Protein AF-A0A497RG84-F1 (afdb_monomer_lite)

Foldseek 3Di:
DLLVCLLVVLVVVLCVVDPDQDFADAQVPLLPDQLPVVLVCLLDQDDPVPDPPAGDHQVLCNLSSVQLNVLCVVLNSRVSRSVVSSVLLSLQLVLQLVLQVVPVPDDDPVSSVVSNVVSCCLCDPPLNVVPCRHYNVLLSLLSSLLSVLVVLLVCLLQPPDDDPVSLVSNLVSCSNSSSNDDPVSVVVSVVVSVVVSVVSVVVPSDDPVSSVVSVVSSVVSSCVSCVSRVVSCVVSVVSVVVVVVVVCVPVVVVVVVVVVLVVQPDPCCVVSSNSDPQCFDDDPPDTDRVPDDPPPDPPPDD

Sequence (302 aa):
MELIIVALIPVVCVISWFRGQYFIKTLDSLFGFNHFVKSYYCKYIWKDWISFGVPFPDQNSMLLHEFLNALLNAFGLYLGQKVAFYIFIASSILSFWLFLFMISREVNHIASFARIVASLFYTFNLFSISFFWWHHMGLIIYWIAFPILFLSLHRLVISEKIRIIDYLTIPLISTLFASAINPLSISISLFAFTIYVLMCVLMKVNSFKVMVKRILEVFVLTLLINTWYLLPQLITLKEQLIIARGGITNPEVSIKAFEYASRYTTLLNVLGLRGNKLIYVKYMTDYYYNWAPVYIHNTFMI

Radius of gyration: 21.28 Å; chains: 1; bounding box: 58×48×58 Å

pLDDT: mean 78.86, std 17.49, range [24.12, 96.06]

Structure (mmCIF, N/CA/C/O backbone):
data_AF-A0A497RG84-F1
#
_entry.id   AF-A0A497RG84-F1
#
loop_
_atom_site.group_PDB
_atom_site.id
_atom_site.type_symbol
_atom_site.label_atom_id
_atom_site.label_alt_id
_atom_site.label_comp_id
_atom_site.label_asym_id
_atom_site.label_entity_id
_atom_site.label_seq_id
_atom_site.pdbx_PDB_ins_code
_atom_site.Cartn_x
_atom_site.Cartn_y
_atom_site.Cartn_z
_atom_site.occupancy
_atom_site.B_iso_or_equiv
_atom_site.auth_seq_id
_atom_site.auth_comp_id
_atom_site.auth_asym_id
_atom_site.auth_atom_id
_atom_site.pdbx_PDB_model_num
ATOM 1 N N . MET A 1 1 ? -26.871 1.378 -5.862 1.00 68.50 1 MET A N 1
ATOM 2 C CA . MET A 1 1 ? -26.548 2.631 -6.582 1.00 68.50 1 MET A CA 1
ATOM 3 C C . MET A 1 1 ? -25.114 3.080 -6.303 1.00 68.50 1 MET A C 1
ATOM 5 O O . MET A 1 1 ? -24.383 3.247 -7.267 1.00 68.50 1 MET A O 1
ATOM 9 N N . GLU A 1 2 ? -24.672 3.179 -5.037 1.00 76.06 2 GLU A N 1
ATOM 10 C CA . GLU A 1 2 ? -23.293 3.595 -4.687 1.00 76.06 2 GLU A CA 1
ATOM 11 C C . GLU A 1 2 ? -22.202 2.771 -5.402 1.00 76.06 2 GLU A C 1
ATOM 13 O O . GLU A 1 2 ? -21.344 3.334 -6.075 1.00 76.06 2 GLU A O 1
ATOM 18 N N . LEU A 1 3 ? -22.292 1.435 -5.349 1.00 74.31 3 LEU A N 1
ATOM 19 C CA . LEU A 1 3 ? -21.314 0.526 -5.966 1.00 74.31 3 LEU A CA 1
ATOM 20 C C . LEU A 1 3 ? -21.198 0.701 -7.492 1.00 74.31 3 LEU A C 1
ATOM 22 O O . LEU A 1 3 ? -20.113 0.586 -8.050 1.00 74.31 3 LEU A O 1
ATOM 26 N N . ILE A 1 4 ? -22.313 1.008 -8.165 1.00 78.50 4 ILE A N 1
ATOM 27 C CA . ILE A 1 4 ? -22.343 1.231 -9.619 1.00 78.50 4 ILE A CA 1
ATOM 28 C C . ILE A 1 4 ? -21.574 2.513 -9.956 1.00 78.50 4 ILE A C 1
ATOM 30 O O . ILE A 1 4 ? -20.774 2.521 -10.883 1.00 78.50 4 ILE A O 1
ATOM 34 N N . ILE A 1 5 ? -21.763 3.578 -9.172 1.00 75.94 5 ILE A N 1
ATOM 35 C CA . ILE A 1 5 ? -21.044 4.848 -9.349 1.00 75.94 5 ILE A CA 1
ATOM 36 C C . ILE A 1 5 ? -19.544 4.652 -9.086 1.00 75.94 5 ILE A C 1
ATOM 38 O O . ILE A 1 5 ? -18.719 5.077 -9.893 1.00 75.94 5 ILE A O 1
ATOM 42 N N . VAL A 1 6 ? -19.191 3.945 -8.007 1.00 76.00 6 VAL A N 1
ATOM 43 C CA . VAL A 1 6 ? -17.798 3.598 -7.676 1.00 76.00 6 VAL A CA 1
ATOM 44 C C . VAL A 1 6 ? -17.141 2.763 -8.781 1.00 76.00 6 VAL A C 1
ATOM 46 O O . VAL A 1 6 ? -15.961 2.954 -9.055 1.00 76.00 6 VAL A O 1
ATOM 49 N N . ALA A 1 7 ? -17.891 1.885 -9.454 1.00 75.12 7 ALA A N 1
ATOM 50 C CA . ALA A 1 7 ? -17.388 1.083 -10.567 1.00 75.12 7 ALA A CA 1
ATOM 51 C C . ALA A 1 7 ? -17.281 1.865 -11.892 1.00 75.12 7 ALA A C 1
ATOM 53 O O . ALA A 1 7 ? -16.357 1.629 -12.666 1.00 75.12 7 ALA A O 1
ATOM 54 N N . LEU A 1 8 ? -18.189 2.808 -12.167 1.00 82.94 8 LEU A N 1
ATOM 55 C CA . LEU A 1 8 ? -18.213 3.555 -13.433 1.00 82.94 8 LEU A CA 1
ATOM 56 C C . LEU A 1 8 ? -17.183 4.690 -13.498 1.00 82.94 8 LEU A C 1
ATOM 58 O O . LEU A 1 8 ? -16.636 4.958 -14.566 1.00 82.94 8 LEU A O 1
ATOM 62 N N . ILE A 1 9 ? -16.887 5.356 -12.380 1.00 81.06 9 ILE A N 1
ATOM 63 C CA . ILE A 1 9 ? -15.949 6.492 -12.363 1.00 81.06 9 ILE A CA 1
ATOM 64 C C . ILE A 1 9 ? -14.536 6.109 -12.844 1.00 81.06 9 ILE A C 1
ATOM 66 O O . ILE A 1 9 ? -14.003 6.812 -13.706 1.00 81.06 9 ILE A O 1
ATOM 70 N N . PRO A 1 10 ? -13.935 4.992 -12.393 1.00 81.12 10 PRO A N 1
ATOM 71 C CA . PRO A 1 10 ? -12.642 4.551 -12.905 1.00 81.12 10 PRO A CA 1
ATOM 72 C C . PRO A 1 10 ? -12.642 4.308 -14.423 1.00 81.12 10 PRO A C 1
ATOM 74 O O . PRO A 1 10 ? -11.632 4.584 -15.072 1.00 81.12 10 PRO A O 1
ATOM 77 N N . VAL A 1 11 ? -13.764 3.855 -15.008 1.00 78.50 11 VAL A N 1
ATOM 78 C CA . VAL A 1 11 ? -13.895 3.664 -16.467 1.00 78.50 11 VAL A CA 1
ATOM 79 C C . VAL A 1 11 ? -13.737 5.006 -17.180 1.00 78.50 11 VAL A C 1
ATOM 81 O O . VAL A 1 11 ? -12.923 5.132 -18.096 1.00 78.50 11 VAL A O 1
ATOM 84 N N . VAL A 1 12 ? -14.469 6.027 -16.725 1.00 78.56 12 VAL A N 1
ATOM 85 C CA . VAL A 1 12 ? -14.406 7.381 -17.296 1.00 78.56 12 VAL A CA 1
ATOM 86 C C . VAL A 1 12 ? -12.996 7.956 -17.169 1.00 78.56 12 VAL A C 1
ATOM 88 O O . VAL A 1 12 ? -12.457 8.483 -18.144 1.00 78.56 12 VAL A O 1
ATOM 91 N N . CYS A 1 13 ? -12.362 7.800 -16.003 1.00 75.56 13 CYS A N 1
ATOM 92 C CA . CYS A 1 13 ? -10.995 8.262 -15.780 1.00 75.56 13 CYS A CA 1
ATOM 93 C C . CYS A 1 13 ? -10.025 7.634 -16.784 1.00 75.56 13 CYS A C 1
ATOM 95 O O . CYS A 1 13 ? -9.333 8.362 -17.486 1.00 75.56 13 CYS A O 1
ATOM 97 N N . VAL A 1 14 ? -10.020 6.308 -16.928 1.00 73.12 14 VAL A N 1
ATOM 98 C CA . VAL A 1 14 ? -9.091 5.596 -17.824 1.00 73.12 14 VAL A CA 1
ATOM 99 C C . VAL A 1 14 ? -9.281 5.999 -19.287 1.00 73.12 14 VAL A C 1
ATOM 101 O O . VAL A 1 14 ? -8.294 6.204 -19.997 1.00 73.12 14 VAL A O 1
ATOM 104 N N . ILE A 1 15 ? -10.532 6.158 -19.731 1.00 74.19 15 ILE A N 1
ATOM 105 C CA . ILE A 1 15 ? -10.845 6.619 -21.091 1.00 74.19 15 ILE A CA 1
ATOM 106 C C . ILE A 1 15 ? -10.360 8.061 -21.301 1.00 74.19 15 ILE A C 1
ATOM 108 O O . ILE A 1 15 ? -9.791 8.375 -22.346 1.00 74.19 15 ILE A O 1
ATOM 112 N N . SER A 1 16 ? -10.553 8.937 -20.312 1.00 74.00 16 SER A N 1
ATOM 113 C CA . SER A 1 16 ? -10.181 10.353 -20.412 1.00 74.00 16 SER A CA 1
ATOM 114 C C . SER A 1 16 ? -8.673 10.615 -20.322 1.00 74.00 16 SER A C 1
ATOM 116 O O . SER A 1 16 ? -8.173 11.481 -21.042 1.00 74.00 16 SER A O 1
ATOM 118 N N . TRP A 1 17 ? -7.952 9.873 -19.471 1.00 72.94 17 TRP A N 1
ATOM 119 C CA . TRP A 1 17 ? -6.543 10.134 -19.156 1.00 72.94 17 TRP A CA 1
ATOM 120 C C . TRP A 1 17 ? -5.600 9.599 -20.228 1.00 72.94 17 TRP A C 1
ATOM 122 O O . TRP A 1 17 ? -4.592 10.228 -20.541 1.00 72.94 17 TRP A O 1
ATOM 132 N N . PHE A 1 18 ? -5.945 8.458 -20.825 1.00 73.38 18 PHE A N 1
ATOM 133 C CA . PHE A 1 18 ? -5.113 7.797 -21.824 1.00 73.38 18 PHE A CA 1
ATOM 134 C C . PHE A 1 18 ? -5.815 7.798 -23.178 1.00 73.38 18 PHE A C 1
ATOM 136 O O . PHE A 1 18 ? -6.401 6.798 -23.603 1.00 73.38 18 PHE A O 1
ATOM 143 N N . ARG A 1 19 ? -5.746 8.931 -23.877 1.00 67.69 19 ARG A N 1
ATOM 144 C CA . ARG A 1 19 ? -6.252 9.051 -25.251 1.00 67.69 19 ARG A CA 1
ATOM 145 C C . ARG A 1 19 ? -5.315 8.324 -26.212 1.00 67.69 19 ARG A C 1
ATOM 147 O O . ARG A 1 19 ? -4.134 8.622 -26.218 1.00 67.69 19 ARG A O 1
ATOM 154 N N . GLY A 1 20 ? -5.825 7.419 -27.048 1.00 68.31 20 GLY A N 1
ATOM 155 C CA . GLY A 1 20 ? -5.013 6.729 -28.065 1.00 68.31 20 GLY A CA 1
ATOM 156 C C . GLY A 1 20 ? -4.052 5.670 -27.506 1.00 68.31 20 GLY A C 1
ATOM 157 O O . GLY A 1 20 ? -4.046 5.402 -26.302 1.00 68.31 20 GLY A O 1
ATOM 158 N N . GLN A 1 21 ? -3.280 5.027 -28.390 1.00 71.88 21 GLN A N 1
ATOM 159 C CA . GLN A 1 21 ? -2.462 3.834 -28.114 1.00 71.88 21 GLN A CA 1
ATOM 160 C C . GLN A 1 21 ? -1.081 4.114 -27.488 1.00 71.88 21 GLN A C 1
ATOM 162 O O . GLN A 1 21 ? -0.062 3.649 -27.986 1.00 71.88 21 GLN A O 1
ATOM 167 N N . TYR A 1 22 ? -1.031 4.882 -26.397 1.00 74.06 22 TYR A N 1
ATOM 168 C CA . TYR A 1 22 ? 0.223 5.213 -25.707 1.00 74.06 22 TYR A CA 1
ATOM 169 C C . TYR A 1 22 ? 0.481 4.367 -24.458 1.00 74.06 22 TYR A C 1
ATOM 171 O O . TYR A 1 22 ? -0.445 4.029 -23.717 1.00 74.06 22 TYR A O 1
ATOM 179 N N . PHE A 1 23 ? 1.758 4.076 -24.204 1.00 73.88 23 PHE A N 1
ATOM 180 C CA . PHE A 1 23 ? 2.212 3.449 -22.964 1.00 73.88 23 PHE A CA 1
ATOM 181 C C . PHE A 1 23 ? 2.120 4.416 -21.786 1.00 73.88 23 PHE A C 1
ATOM 183 O O . PHE A 1 23 ? 2.372 5.615 -21.925 1.00 73.88 23 PHE A O 1
ATOM 190 N N . ILE A 1 24 ? 1.808 3.877 -20.610 1.00 76.00 24 ILE A N 1
ATOM 191 C CA . ILE A 1 24 ? 1.844 4.643 -19.367 1.00 76.00 24 ILE A CA 1
ATOM 192 C C . ILE A 1 24 ? 3.297 4.689 -18.891 1.00 76.00 24 ILE A C 1
ATOM 194 O O . ILE A 1 24 ? 3.905 3.648 -18.653 1.00 76.00 24 ILE A O 1
ATOM 198 N N . LYS A 1 25 ? 3.858 5.892 -18.737 1.00 71.06 25 LYS A N 1
ATOM 199 C CA . LYS A 1 25 ? 5.206 6.095 -18.191 1.00 71.06 25 LYS A CA 1
ATOM 200 C C . LYS A 1 25 ? 5.112 6.767 -16.824 1.00 71.06 25 LYS A C 1
ATOM 202 O O . LYS A 1 25 ? 4.521 7.834 -16.709 1.00 71.06 25 LYS A O 1
ATOM 207 N N . THR A 1 26 ? 5.728 6.156 -15.816 1.00 68.56 26 THR A N 1
ATOM 208 C CA . THR A 1 26 ? 5.858 6.691 -14.450 1.00 68.56 26 THR A CA 1
ATOM 209 C C . THR A 1 26 ? 7.339 6.762 -14.075 1.00 68.56 26 THR A C 1
ATOM 211 O O . THR A 1 26 ? 8.150 6.027 -14.648 1.00 68.56 26 THR A O 1
ATOM 214 N N . LEU A 1 27 ? 7.728 7.639 -13.138 1.00 66.50 27 LEU A N 1
ATOM 215 C CA . LEU A 1 27 ? 9.143 7.756 -12.742 1.00 66.50 27 LEU A CA 1
ATOM 216 C C . LEU A 1 27 ? 9.677 6.463 -12.119 1.00 66.50 27 LEU A C 1
ATOM 218 O O . LEU A 1 27 ? 10.819 6.083 -12.360 1.00 66.50 27 LEU A O 1
ATOM 222 N N . ASP A 1 28 ? 8.846 5.768 -11.351 1.00 64.06 28 ASP A N 1
ATOM 223 C CA . ASP A 1 28 ? 9.193 4.497 -10.715 1.00 64.06 28 ASP A CA 1
ATOM 224 C C . ASP A 1 28 ? 9.080 3.274 -11.640 1.00 64.06 28 ASP A C 1
ATOM 226 O O . ASP A 1 28 ? 9.296 2.143 -11.207 1.00 64.06 28 ASP A O 1
ATOM 230 N N . SER A 1 29 ? 8.785 3.484 -12.929 1.00 68.75 29 SER A N 1
ATOM 231 C CA . SER A 1 29 ? 8.754 2.432 -13.951 1.00 68.75 29 SER A CA 1
ATOM 232 C C . SER A 1 29 ? 7.850 1.241 -13.595 1.00 68.75 29 SER A C 1
ATOM 234 O O . SER A 1 29 ? 8.143 0.099 -13.985 1.00 68.75 29 SER A O 1
ATOM 236 N N . LEU A 1 30 ? 6.751 1.501 -12.870 1.00 80.19 30 LEU A N 1
ATOM 237 C CA . LEU A 1 30 ? 5.761 0.489 -12.505 1.00 80.19 30 LEU A CA 1
ATOM 238 C C . LEU A 1 30 ? 5.225 -0.220 -13.751 1.00 80.19 30 LEU A C 1
ATOM 240 O O . LEU A 1 30 ? 5.148 -1.439 -13.757 1.00 80.19 30 LEU A O 1
ATOM 244 N N . PHE A 1 31 ? 4.921 0.517 -14.820 1.00 77.81 31 PHE A N 1
ATOM 245 C CA . PHE A 1 31 ? 4.464 -0.034 -16.097 1.00 77.81 31 PHE A CA 1
ATOM 246 C C . PHE A 1 31 ? 5.622 -0.245 -17.075 1.00 77.81 31 PHE A C 1
ATOM 248 O O . PHE A 1 31 ? 5.799 0.485 -18.048 1.00 77.81 31 PHE A O 1
ATOM 255 N N . GLY A 1 32 ? 6.443 -1.255 -16.790 1.00 74.75 32 GLY A N 1
ATOM 256 C CA . GLY A 1 32 ? 7.549 -1.652 -17.660 1.00 74.75 32 GLY A CA 1
ATOM 257 C C . GLY A 1 32 ? 7.113 -2.557 -18.816 1.00 74.75 32 GLY A C 1
ATOM 258 O O . GLY A 1 32 ? 5.992 -3.057 -18.860 1.00 74.75 32 GLY A O 1
ATOM 259 N N . PHE A 1 33 ? 8.041 -2.816 -19.737 1.00 76.31 33 PHE A N 1
ATOM 260 C CA . PHE A 1 33 ? 7.795 -3.669 -20.905 1.00 76.31 33 PHE A CA 1
ATOM 261 C C . PHE A 1 33 ? 7.822 -5.171 -20.594 1.00 76.31 33 PHE A C 1
ATOM 263 O O . PHE A 1 33 ? 7.126 -5.937 -21.250 1.00 76.31 33 PHE A O 1
ATOM 270 N N . ASN A 1 34 ? 8.605 -5.606 -19.599 1.00 83.88 34 ASN A N 1
ATOM 271 C CA . ASN A 1 34 ? 8.787 -7.029 -19.307 1.00 83.88 34 ASN A CA 1
ATOM 272 C C . ASN A 1 34 ? 8.687 -7.328 -17.806 1.00 83.88 34 ASN A C 1
ATOM 274 O O . ASN A 1 34 ? 9.672 -7.321 -17.065 1.00 83.88 34 ASN A O 1
ATOM 278 N N . HIS A 1 35 ? 7.456 -7.572 -17.361 1.00 89.56 35 HIS A N 1
ATOM 279 C CA . HIS A 1 35 ? 7.148 -7.886 -15.970 1.00 89.56 35 HIS A CA 1
ATOM 280 C C . HIS A 1 35 ? 7.567 -9.300 -15.562 1.00 89.56 35 HIS A C 1
ATOM 282 O O . HIS A 1 35 ? 7.942 -9.490 -14.409 1.00 89.56 35 HIS A O 1
ATOM 288 N N . PHE A 1 36 ? 7.594 -10.250 -16.499 1.00 90.06 36 PHE A N 1
ATOM 289 C CA . PHE A 1 36 ? 8.104 -11.600 -16.262 1.00 90.06 36 PHE A CA 1
ATOM 290 C C . PHE A 1 36 ? 9.586 -11.597 -15.867 1.00 90.06 36 PHE A C 1
ATOM 292 O O . PHE A 1 36 ? 9.981 -12.228 -14.887 1.00 90.06 36 PHE A O 1
ATOM 299 N N . VAL A 1 37 ? 10.413 -10.843 -16.598 1.00 88.06 37 VAL A N 1
ATOM 300 C CA . VAL A 1 37 ? 11.841 -10.710 -16.282 1.00 88.06 37 VAL A CA 1
ATOM 301 C C . VAL A 1 37 ? 12.025 -10.036 -14.922 1.00 88.06 37 VAL A C 1
ATOM 303 O O . VAL A 1 37 ? 12.799 -10.521 -14.097 1.00 88.06 37 VAL A O 1
ATOM 306 N N . LYS A 1 38 ? 11.256 -8.976 -14.629 1.00 87.25 38 LYS A N 1
ATOM 307 C CA . LYS A 1 38 ? 11.278 -8.331 -13.306 1.00 87.25 38 LYS A CA 1
ATOM 308 C C . LYS A 1 38 ? 10.898 -9.309 -12.188 1.00 87.25 38 LYS A C 1
ATOM 310 O O . LYS A 1 38 ? 11.651 -9.422 -11.225 1.00 87.25 38 LYS A O 1
ATOM 315 N N . SER A 1 39 ? 9.805 -10.068 -12.329 1.00 90.00 39 SER A N 1
ATOM 316 C CA . SER A 1 39 ? 9.393 -11.063 -11.327 1.00 90.00 39 SER A CA 1
ATOM 317 C C . SER A 1 39 ? 10.408 -12.194 -11.168 1.00 90.00 39 SER A C 1
ATOM 319 O O . SER A 1 39 ? 10.631 -12.657 -10.053 1.00 90.00 39 SER A O 1
ATOM 321 N N . TYR A 1 40 ? 11.052 -12.627 -12.258 1.00 89.69 40 TYR A N 1
ATOM 322 C CA . TYR A 1 40 ? 12.120 -13.625 -12.208 1.00 89.69 40 TYR A CA 1
ATOM 323 C C . TYR A 1 40 ? 13.294 -13.127 -11.362 1.00 89.69 40 TYR A C 1
ATOM 325 O O . TYR A 1 40 ? 13.714 -13.811 -10.432 1.00 89.69 40 TYR A O 1
ATOM 333 N N . TYR A 1 41 ? 13.772 -11.907 -11.616 1.00 86.75 41 TYR A N 1
ATOM 334 C CA . TYR A 1 41 ? 14.882 -11.335 -10.857 1.00 86.75 41 TYR A CA 1
ATOM 335 C C . TYR A 1 41 ? 14.522 -10.974 -9.415 1.00 86.75 41 TYR A C 1
ATOM 337 O O . TYR A 1 41 ? 15.406 -10.999 -8.567 1.00 86.75 41 TYR A O 1
ATOM 345 N N . CYS A 1 42 ? 13.255 -10.692 -9.095 1.00 89.00 42 CYS A N 1
ATOM 346 C CA . CYS A 1 42 ? 12.814 -10.505 -7.708 1.00 89.00 42 CYS A CA 1
ATOM 347 C C . CYS A 1 42 ? 13.041 -11.744 -6.827 1.00 89.00 42 CYS A C 1
ATOM 349 O O . CYS A 1 42 ? 13.129 -11.597 -5.613 1.00 89.00 42 CYS A O 1
ATOM 351 N N . LYS A 1 43 ? 13.168 -12.947 -7.405 1.00 89.44 43 LYS A N 1
ATOM 352 C CA . LYS A 1 43 ? 13.451 -14.184 -6.653 1.00 89.44 43 LYS A CA 1
ATOM 353 C C . LYS A 1 43 ? 14.880 -14.233 -6.110 1.00 89.44 43 LYS A C 1
ATOM 355 O O . LYS A 1 43 ? 15.145 -14.974 -5.166 1.00 89.44 43 LYS A O 1
ATOM 360 N N . TYR A 1 44 ? 15.787 -13.443 -6.680 1.00 87.44 44 TYR A N 1
ATOM 361 C CA . TYR A 1 44 ? 17.210 -13.473 -6.368 1.00 87.44 44 TYR A CA 1
ATOM 362 C C . TYR A 1 44 ? 17.648 -12.201 -5.643 1.00 87.44 44 TYR A C 1
ATOM 364 O O . TYR A 1 44 ? 17.135 -11.109 -5.876 1.00 87.44 44 TYR A O 1
ATOM 372 N N . ILE A 1 45 ? 18.618 -12.355 -4.741 1.00 84.19 45 ILE A N 1
ATOM 373 C CA . ILE A 1 45 ? 19.254 -11.234 -4.034 1.00 84.19 45 ILE A CA 1
ATOM 374 C C . ILE A 1 45 ? 20.307 -10.562 -4.930 1.00 84.19 45 ILE A C 1
ATOM 376 O O . ILE A 1 45 ? 20.461 -9.342 -4.904 1.00 84.19 45 ILE A O 1
ATOM 380 N N . TRP A 1 46 ? 21.005 -11.359 -5.742 1.00 81.69 46 TRP A N 1
ATOM 381 C CA . TRP A 1 46 ? 21.977 -10.894 -6.728 1.00 81.69 46 TRP A CA 1
ATOM 382 C C . TRP A 1 46 ? 21.335 -10.784 -8.110 1.00 81.69 46 TRP A C 1
ATOM 384 O O . TRP A 1 46 ? 20.603 -11.681 -8.531 1.00 81.69 46 TRP A O 1
ATOM 394 N N . LYS A 1 47 ? 21.600 -9.678 -8.812 1.00 75.19 47 LYS A N 1
ATOM 395 C CA . LYS A 1 47 ? 21.022 -9.379 -10.125 1.00 75.19 47 LYS A CA 1
ATOM 396 C C . LYS A 1 47 ? 22.117 -8.943 -11.086 1.00 75.19 47 LYS A C 1
ATOM 398 O O . LYS A 1 47 ? 22.364 -7.752 -11.217 1.00 75.19 47 LYS A O 1
ATOM 403 N N . ASP A 1 48 ? 22.722 -9.876 -11.809 1.00 67.31 48 ASP A N 1
ATOM 404 C CA . ASP A 1 48 ? 23.905 -9.614 -12.654 1.00 67.31 48 ASP A CA 1
ATOM 405 C C . ASP A 1 48 ? 23.731 -8.484 -13.692 1.00 67.31 48 ASP A C 1
ATOM 407 O O . ASP A 1 48 ? 24.706 -7.899 -14.148 1.00 67.31 48 ASP A O 1
ATOM 411 N N . TRP A 1 49 ? 22.489 -8.133 -14.038 1.00 66.44 49 TRP A N 1
ATOM 412 C CA . TRP A 1 49 ? 22.148 -7.065 -14.983 1.00 66.44 49 TRP A CA 1
ATOM 413 C C . TRP A 1 49 ? 22.031 -5.654 -14.367 1.00 66.44 49 TRP A C 1
ATOM 415 O O . TRP A 1 49 ? 21.996 -4.681 -15.115 1.00 66.44 49 TRP A O 1
ATOM 425 N N . ILE A 1 50 ? 21.949 -5.522 -13.035 1.00 65.94 50 ILE A N 1
ATOM 426 C CA . ILE A 1 50 ? 21.915 -4.220 -12.321 1.00 65.94 50 ILE A CA 1
ATOM 427 C C . ILE A 1 50 ? 23.038 -4.122 -11.286 1.00 65.94 50 ILE A C 1
ATOM 429 O O . ILE A 1 50 ? 23.578 -3.043 -11.046 1.00 65.94 50 ILE A O 1
ATOM 433 N N . SER A 1 51 ? 23.376 -5.228 -10.628 1.00 59.25 51 SER A N 1
ATOM 434 C CA . SER A 1 51 ? 24.323 -5.237 -9.526 1.00 59.25 51 SER A CA 1
ATOM 435 C C . SER A 1 51 ? 25.737 -5.532 -10.008 1.00 59.25 51 SER A C 1
ATOM 437 O O . SER A 1 51 ? 26.049 -6.674 -10.341 1.00 59.25 51 SER A O 1
ATOM 439 N N . PHE A 1 52 ? 26.631 -4.546 -9.915 1.00 69.50 52 PHE A N 1
ATOM 440 C CA . PHE A 1 52 ? 28.086 -4.743 -9.973 1.00 69.50 52 PHE A CA 1
ATOM 441 C C . PHE A 1 52 ? 28.606 -5.410 -8.684 1.00 69.50 52 PHE A C 1
ATOM 443 O O . PHE A 1 52 ? 29.434 -4.854 -7.969 1.00 69.50 52 PHE A O 1
ATOM 450 N N . GLY A 1 53 ? 28.055 -6.571 -8.321 1.00 69.44 53 GLY A N 1
ATOM 451 C CA . GLY A 1 53 ? 28.431 -7.283 -7.097 1.00 69.44 53 GLY A CA 1
ATOM 452 C C . GLY A 1 53 ? 27.739 -6.807 -5.810 1.00 69.44 53 GLY A C 1
ATOM 453 O O . GLY A 1 53 ? 28.099 -7.287 -4.741 1.00 69.44 53 GLY A O 1
ATOM 454 N N . VAL A 1 54 ? 26.743 -5.912 -5.881 1.00 72.94 54 VAL A N 1
ATOM 455 C CA . VAL A 1 54 ? 26.016 -5.408 -4.697 1.00 72.94 54 VAL A CA 1
ATOM 456 C C . VAL A 1 54 ? 24.611 -6.019 -4.596 1.00 72.94 54 VAL A C 1
ATOM 458 O O . VAL A 1 54 ? 23.835 -5.882 -5.540 1.00 72.94 54 VAL A O 1
ATOM 461 N N . PRO A 1 55 ? 24.233 -6.662 -3.478 1.00 78.00 55 PRO A N 1
ATOM 462 C CA . PRO A 1 55 ? 22.912 -7.269 -3.343 1.00 78.00 55 PRO A CA 1
ATOM 463 C C . PRO A 1 55 ? 21.788 -6.221 -3.414 1.00 78.00 55 PRO A C 1
ATOM 465 O O . PRO A 1 55 ? 21.869 -5.160 -2.793 1.00 78.00 55 PRO A O 1
ATOM 468 N N . PHE A 1 56 ? 20.721 -6.537 -4.154 1.00 77.62 56 PHE A N 1
ATOM 469 C CA . PHE A 1 56 ? 19.572 -5.652 -4.376 1.00 77.62 56 PHE A CA 1
ATOM 470 C C . PHE A 1 56 ? 18.251 -6.445 -4.296 1.00 77.62 56 PHE A C 1
ATOM 472 O O . PHE A 1 56 ? 17.667 -6.800 -5.328 1.00 77.62 56 PHE A O 1
ATOM 479 N N . PRO A 1 57 ? 17.799 -6.804 -3.077 1.00 82.62 57 PRO A N 1
ATOM 480 C CA . PRO A 1 57 ? 16.596 -7.608 -2.904 1.00 82.62 57 PRO A CA 1
ATOM 481 C C . PRO A 1 57 ? 15.324 -6.810 -3.197 1.00 82.62 57 PRO A C 1
ATOM 483 O O . PRO A 1 57 ? 15.033 -5.826 -2.522 1.00 82.62 57 PRO A O 1
ATOM 486 N N . ASP A 1 58 ? 14.531 -7.313 -4.145 1.00 85.62 58 ASP A N 1
ATOM 487 C CA . ASP A 1 58 ? 13.207 -6.783 -4.509 1.00 85.62 58 ASP A CA 1
ATOM 488 C C . ASP A 1 58 ? 12.109 -7.855 -4.379 1.00 85.62 58 ASP A C 1
ATOM 490 O O . ASP A 1 58 ? 11.103 -7.827 -5.094 1.00 85.62 58 ASP A O 1
ATOM 494 N N . GLN A 1 59 ? 12.298 -8.844 -3.495 1.00 89.56 59 GLN A N 1
ATOM 495 C CA . GLN A 1 59 ? 11.350 -9.945 -3.274 1.00 89.56 59 GLN A CA 1
ATOM 496 C C . GLN A 1 59 ? 9.945 -9.413 -2.964 1.00 89.56 59 GLN A C 1
ATOM 498 O O . GLN A 1 59 ? 8.958 -9.937 -3.473 1.00 89.56 59 GLN A O 1
ATOM 503 N N . ASN A 1 60 ? 9.843 -8.318 -2.207 1.00 89.06 60 ASN A N 1
ATOM 504 C CA . ASN A 1 60 ? 8.574 -7.674 -1.860 1.00 89.06 60 ASN A CA 1
ATOM 505 C C . ASN A 1 60 ? 7.758 -7.213 -3.085 1.00 89.06 60 ASN A C 1
ATOM 507 O O . ASN A 1 60 ? 6.542 -7.069 -2.988 1.00 89.06 60 ASN A O 1
ATOM 511 N N . SER A 1 61 ? 8.400 -7.014 -4.240 1.00 90.12 61 SER A N 1
ATOM 512 C CA . SER A 1 61 ? 7.754 -6.605 -5.494 1.00 90.12 61 SER A CA 1
ATOM 513 C C . SER A 1 61 ? 7.373 -7.775 -6.408 1.00 90.12 61 SER A C 1
ATOM 515 O O . SER A 1 61 ? 6.739 -7.563 -7.442 1.00 90.12 61 SER A O 1
ATOM 517 N N . MET A 1 62 ? 7.715 -9.014 -6.037 1.00 91.31 62 MET A N 1
ATOM 518 C CA . MET A 1 62 ? 7.493 -10.202 -6.866 1.00 91.31 62 MET A CA 1
ATOM 519 C C . MET A 1 62 ? 6.015 -10.389 -7.233 1.00 91.31 62 MET A C 1
ATOM 521 O O . MET A 1 62 ? 5.689 -10.444 -8.417 1.00 91.31 62 MET A O 1
ATOM 525 N N . LEU A 1 63 ? 5.121 -10.409 -6.236 1.00 92.12 63 LEU A N 1
ATOM 526 C CA . LEU A 1 63 ? 3.681 -10.623 -6.444 1.00 92.12 63 LEU A CA 1
ATOM 527 C C . LEU A 1 63 ? 3.054 -9.541 -7.333 1.00 92.12 63 LEU A C 1
ATOM 529 O O . LEU A 1 63 ? 2.209 -9.833 -8.177 1.00 92.12 63 LEU A O 1
ATOM 533 N N . LEU A 1 64 ? 3.504 -8.292 -7.188 1.00 92.75 64 LEU A N 1
ATOM 534 C CA . LEU A 1 64 ? 3.058 -7.189 -8.033 1.00 92.75 64 LEU A CA 1
ATOM 535 C C . LEU A 1 64 ? 3.463 -7.407 -9.495 1.00 92.75 64 LEU A C 1
ATOM 537 O O . LEU A 1 64 ? 2.653 -7.207 -10.400 1.00 92.75 64 LEU A O 1
ATOM 541 N N . HIS A 1 65 ? 4.712 -7.804 -9.743 1.00 92.88 65 HIS A N 1
ATOM 542 C CA . HIS A 1 65 ? 5.170 -8.061 -11.103 1.00 92.88 65 HIS A CA 1
ATOM 543 C C . HIS A 1 65 ? 4.488 -9.286 -11.718 1.00 92.88 65 HIS A C 1
ATOM 545 O O . HIS A 1 65 ? 4.163 -9.232 -12.900 1.00 92.88 65 HIS A O 1
ATOM 551 N N . GLU A 1 66 ? 4.194 -10.331 -10.943 1.00 93.50 66 GLU A N 1
ATOM 552 C CA . GLU A 1 66 ? 3.405 -11.478 -11.411 1.00 93.50 66 GLU A CA 1
ATOM 553 C C . GLU A 1 66 ? 1.970 -11.077 -11.779 1.00 93.50 66 GLU A C 1
ATOM 555 O O . GLU A 1 66 ? 1.494 -11.426 -12.861 1.00 93.50 66 GLU A O 1
ATOM 560 N N . PHE A 1 67 ? 1.311 -10.272 -10.939 1.00 94.06 67 PHE A N 1
ATOM 561 C CA . PHE A 1 67 ? -0.016 -9.718 -11.218 1.00 94.06 67 PHE A CA 1
ATOM 562 C C . PHE A 1 67 ? -0.033 -8.880 -12.503 1.00 94.06 67 PHE A C 1
ATOM 564 O O . PHE A 1 67 ? -0.869 -9.093 -13.383 1.00 94.06 67 PHE A O 1
ATOM 571 N N . LEU A 1 68 ? 0.916 -7.952 -12.648 1.00 93.62 68 LEU A N 1
ATOM 572 C CA . LEU A 1 68 ? 1.020 -7.123 -13.847 1.00 93.62 68 LEU A CA 1
ATOM 573 C C . LEU A 1 68 ? 1.334 -7.979 -15.080 1.00 93.62 68 LEU A C 1
ATOM 575 O O . LEU A 1 68 ? 0.693 -7.809 -16.111 1.00 93.62 68 LEU A O 1
ATOM 579 N N . ASN A 1 69 ? 2.243 -8.950 -14.975 1.00 94.50 69 ASN A N 1
ATOM 580 C CA . ASN A 1 69 ? 2.547 -9.874 -16.067 1.00 94.50 69 ASN A CA 1
ATOM 581 C C . ASN A 1 69 ? 1.300 -10.641 -16.537 1.00 94.50 69 ASN A C 1
ATOM 583 O O . ASN A 1 69 ? 1.071 -10.755 -17.738 1.00 94.50 69 ASN A O 1
ATOM 587 N N . ALA A 1 70 ? 0.467 -11.117 -15.607 1.00 95.12 70 ALA A N 1
ATOM 588 C CA . ALA A 1 70 ? -0.782 -11.797 -15.942 1.00 95.12 70 ALA A CA 1
ATOM 589 C C . ALA A 1 70 ? -1.740 -10.889 -16.733 1.00 95.12 70 ALA A C 1
ATOM 591 O O . ALA A 1 70 ? -2.284 -11.312 -17.752 1.00 95.12 70 ALA A O 1
ATOM 592 N N . LEU A 1 71 ? -1.897 -9.625 -16.322 1.00 94.81 71 LEU A N 1
ATOM 593 C CA . LEU A 1 71 ? -2.727 -8.655 -17.045 1.00 94.81 71 LEU A CA 1
ATOM 594 C C . LEU A 1 71 ? -2.175 -8.329 -18.435 1.00 94.81 71 LEU A C 1
ATOM 596 O O . LEU A 1 71 ? -2.933 -8.272 -19.403 1.00 94.81 71 LEU A O 1
ATOM 600 N N . LEU A 1 72 ? -0.862 -8.122 -18.542 1.00 91.94 72 LEU A N 1
ATOM 601 C CA . LEU A 1 72 ? -0.198 -7.815 -19.808 1.00 91.94 72 LEU A CA 1
ATOM 602 C C . LEU A 1 72 ? -0.290 -8.991 -20.791 1.00 91.94 72 LEU A C 1
ATOM 604 O O . LEU A 1 72 ? -0.492 -8.765 -21.980 1.00 91.94 72 LEU A O 1
ATOM 608 N N . ASN A 1 73 ? -0.200 -10.233 -20.309 1.00 93.06 73 ASN A N 1
ATOM 609 C CA . ASN A 1 73 ? -0.368 -11.424 -21.145 1.00 93.06 73 ASN A CA 1
ATOM 610 C C . ASN A 1 73 ? -1.824 -11.633 -21.579 1.00 93.06 73 ASN A C 1
ATOM 612 O O . ASN A 1 73 ? -2.065 -12.058 -22.704 1.00 93.06 73 ASN A O 1
ATOM 616 N N . ALA A 1 74 ? -2.794 -11.324 -20.713 1.00 95.19 74 ALA A N 1
ATOM 617 C CA . ALA A 1 74 ? -4.213 -11.505 -21.016 1.00 95.19 74 ALA A CA 1
ATOM 618 C C . ALA A 1 74 ? -4.763 -10.453 -21.994 1.00 95.19 74 ALA A C 1
ATOM 620 O O . ALA A 1 74 ? -5.556 -10.781 -22.872 1.00 95.19 74 ALA A O 1
ATOM 621 N N . PHE A 1 75 ? -4.356 -9.189 -21.845 1.00 92.12 75 PHE A N 1
ATOM 622 C CA . PHE A 1 75 ? -4.926 -8.064 -22.597 1.00 92.12 75 PHE A CA 1
ATOM 623 C C . PHE A 1 75 ? -3.948 -7.436 -23.601 1.00 92.12 75 PHE A C 1
ATOM 625 O O . PHE A 1 75 ? -4.313 -6.514 -24.328 1.00 92.12 75 PHE A O 1
ATOM 632 N N . GLY A 1 76 ? -2.704 -7.911 -23.657 1.00 89.81 76 GLY A N 1
ATOM 633 C CA . GLY A 1 76 ? -1.620 -7.256 -24.381 1.00 89.81 76 GLY A CA 1
ATOM 634 C C . GLY A 1 76 ? -1.034 -6.077 -23.599 1.00 89.81 76 GLY A C 1
ATOM 635 O O . GLY A 1 76 ? -1.629 -5.555 -22.656 1.00 89.81 76 GLY A O 1
ATOM 636 N N . LEU A 1 77 ? 0.152 -5.627 -24.011 1.00 84.75 77 LEU A N 1
ATOM 637 C CA . LEU A 1 77 ? 0.942 -4.635 -23.274 1.00 84.75 77 LEU A CA 1
ATOM 638 C C . LEU A 1 77 ? 0.177 -3.324 -23.017 1.00 84.75 77 LEU A C 1
ATOM 640 O O . LEU A 1 77 ? 0.105 -2.848 -21.888 1.00 84.75 77 LEU A O 1
ATOM 644 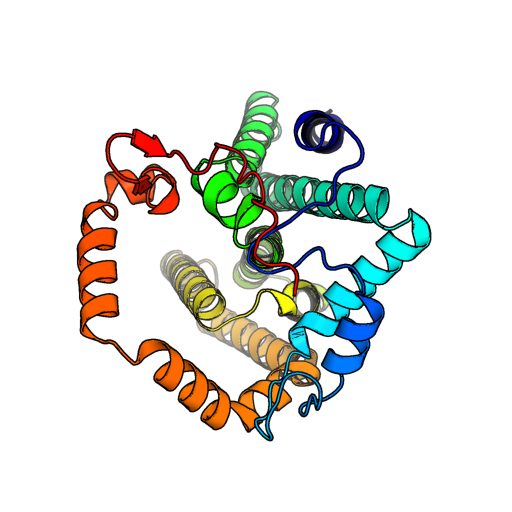N N . TYR A 1 78 ? -0.418 -2.749 -24.060 1.00 84.56 78 TYR A N 1
ATOM 645 C CA . TYR A 1 78 ? -1.084 -1.450 -23.976 1.00 84.56 78 TYR A CA 1
ATOM 646 C C . TYR A 1 78 ? -2.395 -1.500 -23.173 1.00 84.56 78 TYR A C 1
ATOM 648 O O . TYR A 1 78 ? -2.595 -0.715 -22.243 1.00 84.56 78 TYR A O 1
ATOM 656 N N . LEU A 1 79 ? -3.296 -2.429 -23.508 1.00 86.75 79 LEU A N 1
ATOM 657 C CA . LEU A 1 79 ? -4.585 -2.534 -22.826 1.00 86.75 79 LEU A CA 1
ATOM 658 C C . LEU A 1 79 ? -4.405 -3.075 -21.400 1.00 86.75 79 LEU A C 1
ATOM 660 O O . LEU A 1 79 ? -5.068 -2.590 -20.487 1.00 86.75 79 LEU A O 1
ATOM 664 N N . GLY A 1 80 ? -3.456 -3.990 -21.178 1.00 89.62 80 GLY A N 1
ATOM 665 C CA . GLY A 1 80 ? -3.113 -4.515 -19.856 1.00 89.62 80 GLY A CA 1
ATOM 666 C C . GLY A 1 80 ? -2.667 -3.430 -18.874 1.00 89.62 80 GLY A C 1
ATOM 667 O O . GLY A 1 80 ? -3.129 -3.422 -17.734 1.00 89.62 80 GLY A O 1
ATOM 668 N N . GLN A 1 81 ? -1.859 -2.455 -19.313 1.00 87.31 81 GLN A N 1
ATOM 669 C CA . GLN A 1 81 ? -1.486 -1.298 -18.482 1.00 87.31 81 GLN A CA 1
ATOM 670 C C . GLN A 1 81 ? -2.706 -0.451 -18.088 1.00 87.31 81 GLN A C 1
ATOM 672 O O . GLN A 1 81 ? -2.845 -0.061 -16.928 1.00 87.31 81 GLN A O 1
ATOM 677 N N . LYS A 1 82 ? -3.636 -0.207 -19.020 1.00 87.38 82 LYS A N 1
ATOM 678 C CA . LYS A 1 82 ? -4.878 0.528 -18.731 1.00 87.38 82 LYS A CA 1
ATOM 679 C C . LYS A 1 82 ? -5.804 -0.219 -17.782 1.00 87.38 82 LYS A C 1
ATOM 681 O O . LYS A 1 82 ? -6.399 0.400 -16.905 1.00 87.38 82 LYS A O 1
ATOM 686 N N . VAL A 1 83 ? -5.916 -1.536 -17.946 1.00 90.38 83 VAL A N 1
ATOM 687 C CA . VAL A 1 83 ? -6.694 -2.403 -17.053 1.00 90.38 83 VAL A CA 1
ATOM 688 C C . VAL A 1 83 ? -6.081 -2.408 -15.653 1.00 90.38 83 VAL A C 1
ATOM 690 O O . VAL A 1 83 ? -6.800 -2.247 -14.673 1.00 90.38 83 VAL A O 1
ATOM 693 N N . ALA A 1 84 ? -4.757 -2.506 -15.533 1.00 91.19 84 ALA A N 1
ATOM 694 C CA . ALA A 1 84 ? -4.078 -2.390 -14.246 1.00 91.19 84 ALA A CA 1
ATOM 695 C C . ALA A 1 84 ? -4.328 -1.020 -13.592 1.00 91.19 84 ALA A C 1
ATOM 697 O O . ALA A 1 84 ? -4.686 -0.945 -12.419 1.00 91.19 84 ALA A O 1
ATOM 698 N N . PHE A 1 85 ? -4.214 0.067 -14.361 1.00 89.31 85 PHE A N 1
ATOM 699 C CA . PHE A 1 85 ? -4.506 1.420 -13.887 1.00 89.31 85 PHE A CA 1
ATOM 700 C C . PHE A 1 85 ? -5.962 1.571 -13.417 1.00 89.31 85 PHE A C 1
ATOM 702 O O . PHE A 1 85 ? -6.213 2.119 -12.343 1.00 89.31 85 PHE A O 1
ATOM 709 N N . TYR A 1 86 ? -6.916 1.022 -14.176 1.00 90.81 86 TYR A N 1
ATOM 710 C CA . TYR A 1 86 ? -8.324 0.932 -13.788 1.00 90.81 86 TYR A CA 1
ATOM 711 C C . TYR A 1 86 ? -8.489 0.218 -12.442 1.00 90.81 86 TYR A C 1
ATOM 713 O O . TYR A 1 86 ? -9.143 0.749 -11.546 1.00 90.81 86 TYR A O 1
ATOM 721 N N . ILE A 1 87 ? -7.865 -0.955 -12.282 1.00 92.69 87 ILE A N 1
ATOM 722 C CA . ILE A 1 87 ? -7.933 -1.747 -11.048 1.00 92.69 87 ILE A CA 1
ATOM 723 C C . ILE A 1 87 ? -7.387 -0.943 -9.868 1.00 92.69 87 ILE A C 1
ATOM 725 O O . ILE A 1 87 ? -8.009 -0.943 -8.807 1.00 92.69 87 ILE A O 1
ATOM 729 N N . PHE A 1 88 ? -6.279 -0.217 -10.035 1.00 92.31 88 PHE A N 1
ATOM 730 C CA . PHE A 1 88 ? -5.721 0.606 -8.962 1.00 92.31 88 PHE A CA 1
ATOM 731 C C . PHE A 1 88 ? -6.642 1.764 -8.563 1.00 92.31 88 PHE A C 1
ATOM 733 O O . PHE A 1 88 ? -6.855 1.976 -7.368 1.00 92.31 88 PHE A O 1
ATOM 740 N N . ILE A 1 89 ? -7.242 2.483 -9.519 1.00 91.69 89 ILE A N 1
ATOM 741 C CA . ILE A 1 89 ? -8.215 3.543 -9.202 1.00 91.69 89 ILE A CA 1
ATOM 742 C C . ILE A 1 89 ? -9.440 2.956 -8.508 1.00 91.69 89 ILE A C 1
ATOM 744 O O . ILE A 1 89 ? -9.832 3.442 -7.448 1.00 91.69 89 ILE A O 1
ATOM 748 N N . ALA A 1 90 ? -10.031 1.906 -9.080 1.00 92.50 90 ALA A N 1
ATOM 749 C CA . ALA A 1 90 ? -11.213 1.265 -8.520 1.00 92.50 90 ALA A CA 1
ATOM 750 C C . ALA A 1 90 ? -10.946 0.767 -7.094 1.00 92.50 90 ALA A C 1
ATOM 752 O O . ALA A 1 90 ? -11.746 1.017 -6.196 1.00 92.50 90 ALA A O 1
ATOM 753 N N . SER A 1 91 ? -9.787 0.145 -6.864 1.00 93.75 91 SER A N 1
ATOM 754 C CA . SER A 1 91 ? -9.380 -0.337 -5.542 1.00 93.75 91 SER A CA 1
ATOM 755 C C . SER A 1 91 ? -9.164 0.804 -4.548 1.00 93.75 91 SER A C 1
ATOM 757 O O . SER A 1 91 ? -9.512 0.649 -3.384 1.00 93.75 91 SER A O 1
ATOM 759 N N . SER A 1 92 ? -8.639 1.952 -4.990 1.00 94.12 92 SER A N 1
ATOM 760 C CA . SER A 1 92 ? -8.427 3.142 -4.150 1.00 94.12 92 SER A CA 1
ATOM 761 C C . SER A 1 92 ? -9.747 3.768 -3.695 1.00 94.12 92 SER A C 1
ATOM 763 O O . SER A 1 92 ? -9.926 4.056 -2.512 1.00 94.12 92 SER A O 1
ATOM 765 N N . ILE A 1 93 ? -10.707 3.915 -4.615 1.00 94.44 93 ILE A N 1
ATOM 766 C CA . ILE A 1 93 ? -12.042 4.429 -4.279 1.00 94.44 93 ILE A CA 1
ATOM 767 C C . ILE A 1 93 ? -12.761 3.425 -3.373 1.00 94.44 93 ILE A C 1
ATOM 769 O O . ILE A 1 93 ? -13.327 3.808 -2.351 1.00 94.44 93 ILE A O 1
ATOM 773 N N . LEU A 1 94 ? -12.723 2.135 -3.725 1.00 93.94 94 LEU A N 1
ATOM 774 C CA . LEU A 1 94 ? -13.414 1.085 -2.984 1.00 93.94 94 LEU A CA 1
ATOM 775 C C . LEU A 1 94 ? -12.854 0.913 -1.569 1.00 93.94 94 LEU A C 1
ATOM 777 O O . LEU A 1 94 ? -13.636 0.753 -0.635 1.00 93.94 94 LEU A O 1
ATOM 781 N N . SER A 1 95 ? -11.531 0.958 -1.385 1.00 94.69 95 SER A N 1
ATOM 782 C CA . SER A 1 95 ? -10.917 0.776 -0.067 1.00 94.69 95 SER A CA 1
ATOM 783 C C . SER A 1 95 ? -11.331 1.875 0.909 1.00 94.69 95 SER A C 1
ATOM 785 O O . SER A 1 95 ? -11.716 1.578 2.043 1.00 94.69 95 SER A O 1
ATOM 787 N N . PHE A 1 96 ? -11.327 3.136 0.466 1.00 95.12 96 PHE A N 1
ATOM 788 C CA . PHE A 1 96 ? -11.752 4.256 1.301 1.00 95.12 96 PHE A CA 1
ATOM 789 C C . PHE A 1 96 ? -13.269 4.292 1.499 1.00 95.12 96 PHE A C 1
ATOM 791 O O . PHE A 1 96 ? -13.739 4.562 2.604 1.00 95.12 96 PHE A O 1
ATOM 798 N N . TRP A 1 97 ? -14.041 3.944 0.468 1.00 93.25 97 TRP A N 1
ATOM 799 C CA . TRP A 1 97 ? -15.492 3.829 0.583 1.00 93.25 97 TRP A CA 1
ATOM 800 C C . TRP A 1 97 ? -15.891 2.769 1.614 1.00 93.25 97 TRP A C 1
ATOM 802 O O . TRP A 1 97 ? -16.713 3.052 2.483 1.00 93.25 97 TRP A O 1
ATOM 812 N N . LEU A 1 98 ? -15.266 1.584 1.581 1.00 91.94 98 LEU A N 1
ATOM 813 C CA . LEU A 1 98 ? -15.483 0.520 2.568 1.00 91.94 98 LEU A CA 1
ATOM 814 C C . LEU A 1 98 ? -15.104 0.975 3.979 1.00 91.94 98 LEU A C 1
ATOM 816 O O . LEU A 1 98 ? -15.851 0.734 4.925 1.00 91.94 98 LEU A O 1
ATOM 820 N N . PHE A 1 99 ? -13.969 1.660 4.121 1.00 93.88 99 PHE A N 1
ATOM 821 C CA . PHE A 1 99 ? -13.547 2.246 5.390 1.00 93.88 99 PHE A CA 1
ATOM 822 C C . PHE A 1 99 ? -14.611 3.203 5.956 1.00 93.88 99 PHE A C 1
ATOM 824 O O . PHE A 1 99 ? -15.038 3.044 7.102 1.00 93.88 99 PHE A O 1
ATOM 831 N N . LEU A 1 100 ? -15.106 4.144 5.146 1.00 93.06 100 LEU A N 1
ATOM 832 C CA . LEU A 1 100 ? -16.137 5.089 5.575 1.00 93.06 100 LEU A CA 1
ATOM 833 C C . LEU A 1 100 ? -17.480 4.413 5.844 1.00 93.06 100 LEU A C 1
ATOM 835 O O . LEU A 1 100 ? -18.149 4.762 6.812 1.00 93.06 100 LEU A O 1
ATOM 839 N N . PHE A 1 101 ? -17.882 3.456 5.010 1.00 89.69 101 PHE A N 1
ATOM 840 C CA . PHE A 1 101 ? -19.121 2.703 5.184 1.00 89.69 101 PHE A CA 1
ATOM 841 C C . PHE A 1 101 ? -19.147 1.984 6.537 1.00 89.69 101 PHE A C 1
ATOM 843 O O . PHE A 1 101 ? -20.137 2.056 7.263 1.00 89.69 101 PHE A O 1
ATOM 850 N N . MET A 1 102 ? -18.030 1.360 6.911 1.00 88.06 102 MET A N 1
ATOM 851 C CA . MET A 1 102 ? -17.914 0.616 8.163 1.00 88.06 102 MET A CA 1
ATOM 852 C C . MET A 1 102 ? -17.859 1.517 9.401 1.00 88.06 102 MET A C 1
ATOM 854 O O . MET A 1 102 ? -18.356 1.126 10.458 1.00 88.06 102 MET A O 1
ATOM 858 N N . ILE A 1 103 ? -17.283 2.717 9.290 1.00 86.06 103 ILE A N 1
ATOM 859 C CA . ILE A 1 103 ? -17.174 3.654 10.419 1.00 86.06 103 ILE A CA 1
ATOM 860 C C . ILE A 1 103 ? -18.437 4.500 10.589 1.00 86.06 103 ILE A C 1
ATOM 862 O O . ILE A 1 103 ? -18.868 4.731 11.716 1.00 86.06 103 ILE A O 1
ATOM 866 N N . SER A 1 104 ? -19.038 4.962 9.492 1.00 82.25 104 SER A N 1
ATOM 867 C CA . SER A 1 104 ? -20.075 5.996 9.520 1.00 82.25 104 SER A CA 1
ATOM 868 C C . SER A 1 104 ? -21.390 5.542 10.159 1.00 82.25 104 SER A C 1
ATOM 870 O O . SER A 1 104 ? -22.101 6.406 10.650 1.00 82.25 104 SER A O 1
ATOM 872 N N . ARG A 1 105 ? -21.719 4.239 10.203 1.00 76.12 105 ARG A N 1
ATOM 873 C CA . ARG A 1 105 ? -22.982 3.638 10.721 1.00 76.12 105 ARG A CA 1
ATOM 874 C C . ARG A 1 105 ? -24.308 4.217 10.177 1.00 76.12 105 ARG A C 1
ATOM 876 O O . ARG A 1 105 ? -25.340 3.567 10.314 1.00 76.12 105 ARG A O 1
ATOM 883 N N . GLU A 1 106 ? -24.307 5.382 9.536 1.00 83.69 106 GLU A N 1
ATOM 884 C CA . GLU A 1 106 ? -25.463 6.049 8.948 1.00 83.69 106 GLU A CA 1
ATOM 885 C C . GLU A 1 106 ? -25.758 5.519 7.542 1.00 83.69 106 GLU A C 1
ATOM 887 O O . GLU A 1 106 ? -24.866 5.390 6.704 1.00 83.69 106 GLU A O 1
ATOM 892 N N . VAL A 1 107 ? -27.033 5.254 7.249 1.00 82.06 107 VAL A N 1
ATOM 893 C CA . VAL A 1 107 ? -27.467 4.630 5.980 1.00 82.06 107 VAL A CA 1
ATOM 894 C C . VAL A 1 107 ? -28.320 5.585 5.125 1.00 82.06 107 VAL A C 1
ATOM 896 O O . VAL A 1 107 ? -28.900 5.188 4.121 1.00 82.06 107 VAL A O 1
ATOM 899 N N . ASN A 1 108 ? -28.406 6.868 5.488 1.00 87.06 108 ASN A N 1
ATOM 900 C CA . ASN A 1 108 ? -29.210 7.838 4.740 1.00 87.06 108 ASN A CA 1
ATOM 901 C C . ASN A 1 108 ? -28.551 8.235 3.393 1.00 87.06 108 ASN A C 1
ATOM 903 O O . ASN A 1 108 ? -27.348 8.055 3.178 1.00 87.06 108 ASN A O 1
ATOM 907 N N . HIS A 1 109 ? -29.347 8.793 2.473 1.00 86.06 109 HIS A N 1
ATOM 908 C CA . HIS A 1 109 ? -28.879 9.175 1.133 1.00 86.06 109 HIS A CA 1
ATOM 909 C C . HIS A 1 109 ? -27.785 10.257 1.147 1.00 86.06 109 HIS A C 1
ATOM 911 O O . HIS A 1 109 ? -26.912 10.254 0.280 1.00 86.06 109 HIS A O 1
ATOM 917 N N . ILE A 1 110 ? -27.800 11.155 2.138 1.00 88.25 110 ILE A N 1
ATOM 918 C CA . ILE A 1 110 ? -26.808 12.230 2.281 1.00 88.25 110 ILE A CA 1
ATOM 919 C C . ILE A 1 110 ? -25.452 11.642 2.686 1.00 88.25 110 ILE A C 1
ATOM 921 O O . ILE A 1 110 ? -24.439 11.954 2.068 1.00 88.25 110 ILE A O 1
ATOM 925 N N . ALA A 1 111 ? -25.435 10.731 3.658 1.00 88.25 111 ALA A N 1
ATOM 926 C CA . ALA A 1 111 ? -24.257 10.002 4.110 1.00 88.25 111 ALA A CA 1
ATOM 927 C C . ALA A 1 111 ? -23.699 9.114 2.991 1.00 88.25 111 ALA A C 1
ATOM 929 O O . ALA A 1 111 ? -22.497 9.122 2.745 1.00 88.25 111 ALA A O 1
ATOM 930 N N . SER A 1 112 ? -24.568 8.416 2.254 1.00 87.75 112 SER A N 1
ATOM 931 C CA . SER A 1 112 ? -24.220 7.694 1.021 1.00 87.75 112 SER A CA 1
ATOM 932 C C . SER A 1 112 ? -23.465 8.587 0.035 1.00 87.75 112 SER A C 1
ATOM 934 O O . SER A 1 112 ? -22.362 8.261 -0.406 1.00 87.75 112 SER A O 1
ATOM 936 N N . PHE A 1 113 ? -24.039 9.744 -0.299 1.00 88.69 113 PHE A N 1
ATOM 937 C CA . PHE A 1 113 ? -23.416 10.689 -1.219 1.00 88.69 113 PHE A CA 1
ATOM 938 C C . PHE A 1 113 ? -22.086 11.230 -0.676 1.00 88.69 113 PHE A C 1
ATOM 940 O O . PHE A 1 113 ? -21.083 11.224 -1.389 1.00 88.69 113 PHE A O 1
ATOM 947 N N . ALA A 1 114 ? -22.042 11.615 0.601 1.00 90.94 114 ALA A N 1
ATOM 948 C CA . ALA A 1 114 ? -20.833 12.097 1.260 1.00 90.94 114 ALA A CA 1
ATOM 949 C C . ALA A 1 114 ? -19.707 11.052 1.244 1.00 90.94 114 ALA A C 1
ATOM 951 O O . ALA A 1 114 ? -18.562 11.401 0.963 1.00 90.94 114 ALA A O 1
ATOM 952 N N . ARG A 1 115 ? -20.017 9.765 1.463 1.00 92.06 115 ARG A N 1
ATOM 953 C CA . ARG A 1 115 ? -19.040 8.669 1.356 1.00 92.06 115 ARG A CA 1
ATOM 954 C C . ARG A 1 115 ? -18.456 8.556 -0.043 1.00 92.06 115 ARG A C 1
ATOM 956 O O . ARG A 1 115 ? -17.240 8.425 -0.177 1.00 92.06 115 ARG A O 1
ATOM 963 N N . ILE A 1 116 ? -19.297 8.614 -1.077 1.00 90.12 116 ILE A N 1
ATOM 964 C CA . ILE A 1 116 ? -18.837 8.576 -2.472 1.00 90.12 116 ILE A CA 1
ATOM 965 C C . ILE A 1 116 ? -17.907 9.761 -2.736 1.00 90.12 116 ILE A C 1
ATOM 967 O O . ILE A 1 116 ? -16.777 9.560 -3.174 1.00 90.12 116 ILE A O 1
ATOM 971 N N . VAL A 1 117 ? -18.342 10.982 -2.416 1.00 91.25 117 VAL A N 1
ATOM 972 C CA . VAL A 1 117 ? -17.555 12.204 -2.642 1.00 91.25 117 VAL A CA 1
ATOM 973 C C . VAL A 1 117 ? -16.227 12.159 -1.887 1.00 91.25 117 VAL A C 1
ATOM 975 O O . VAL A 1 117 ? -15.186 12.461 -2.465 1.00 91.25 117 VAL A O 1
ATOM 978 N N . ALA A 1 118 ? -16.229 11.726 -0.628 1.00 93.00 118 ALA A N 1
ATOM 979 C CA . ALA A 1 118 ? -15.014 11.603 0.169 1.00 93.00 118 ALA A CA 1
ATOM 980 C C . ALA A 1 118 ? -14.052 10.540 -0.389 1.00 93.00 118 ALA A C 1
ATOM 982 O O . ALA A 1 118 ? -12.842 10.751 -0.383 1.00 93.00 118 ALA A O 1
ATOM 983 N N . SER A 1 119 ? -14.571 9.437 -0.932 1.00 93.75 119 SER A N 1
ATOM 984 C CA . SER A 1 119 ? -13.761 8.396 -1.587 1.00 93.75 119 SER A CA 1
ATOM 985 C C . SER A 1 119 ? -13.147 8.883 -2.891 1.00 93.75 119 SER A C 1
ATOM 987 O O . SER A 1 119 ? -11.972 8.639 -3.156 1.00 93.75 119 SER A O 1
ATOM 989 N N . LEU A 1 120 ? -13.897 9.664 -3.666 1.00 91.75 120 LEU A N 1
ATOM 990 C CA . LEU A 1 120 ? -13.354 10.336 -4.841 1.00 91.75 120 LEU A CA 1
ATOM 991 C C . LEU A 1 120 ? -12.285 11.355 -4.460 1.00 91.75 120 LEU A C 1
ATOM 993 O O . LEU A 1 120 ? -11.234 11.386 -5.090 1.00 91.75 120 LEU A O 1
ATOM 997 N N . PHE A 1 121 ? -12.506 12.144 -3.410 1.00 91.38 121 PHE A N 1
ATOM 998 C CA . PHE A 1 121 ? -11.510 13.091 -2.920 1.00 91.38 121 PHE A CA 1
ATOM 999 C C . PHE A 1 121 ? -10.247 12.381 -2.409 1.00 91.38 121 PHE A C 1
ATOM 1001 O O . PHE A 1 121 ? -9.131 12.821 -2.672 1.00 91.38 121 PHE A O 1
ATOM 1008 N N . TYR A 1 122 ? -10.383 11.238 -1.740 1.00 92.00 122 TYR A N 1
ATOM 1009 C CA . TYR A 1 122 ? -9.246 10.424 -1.314 1.00 92.00 122 TYR A CA 1
ATOM 1010 C C . TYR A 1 122 ? -8.383 9.959 -2.500 1.00 92.00 122 TYR A C 1
ATOM 1012 O O . TYR A 1 122 ? -7.153 10.063 -2.475 1.00 92.00 122 TYR A O 1
ATOM 1020 N N . THR A 1 123 ? -9.023 9.498 -3.573 1.00 91.12 123 THR A N 1
ATOM 1021 C CA . THR A 1 123 ? -8.337 9.022 -4.777 1.00 91.12 123 THR A CA 1
ATOM 1022 C C . THR A 1 123 ? -7.798 10.164 -5.649 1.00 91.12 123 THR A C 1
ATOM 1024 O O . THR A 1 123 ? -6.688 10.052 -6.170 1.00 91.12 123 THR A O 1
ATOM 1027 N N . PHE A 1 124 ? -8.530 11.272 -5.778 1.00 87.56 124 PHE A N 1
ATOM 1028 C CA . PHE A 1 124 ? -8.267 12.350 -6.743 1.00 87.56 124 PHE A CA 1
ATOM 1029 C C . PHE A 1 124 ? -7.925 13.708 -6.113 1.00 87.56 124 PHE A C 1
ATOM 1031 O O . PHE A 1 124 ? -8.014 14.738 -6.780 1.00 87.56 124 PHE A O 1
ATOM 1038 N N . ASN A 1 125 ? -7.518 13.762 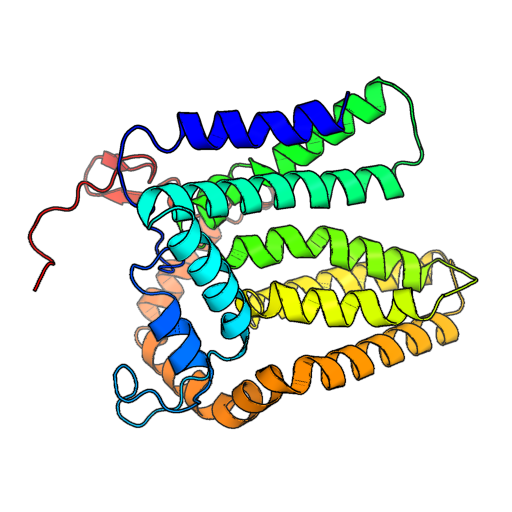-4.845 1.00 84.88 125 ASN A N 1
ATOM 1039 C CA . ASN A 1 125 ? -6.962 15.004 -4.312 1.00 84.88 125 ASN A CA 1
ATOM 1040 C C . ASN A 1 125 ? -5.650 15.369 -5.034 1.00 84.88 125 ASN A C 1
ATOM 1042 O O . ASN A 1 125 ? -4.986 14.538 -5.663 1.00 84.88 125 ASN A O 1
ATOM 1046 N N . LEU A 1 126 ? -5.265 16.638 -4.912 1.00 78.88 126 LEU A N 1
ATOM 1047 C CA . LEU A 1 126 ? -4.105 17.204 -5.597 1.00 78.88 126 LEU A CA 1
ATOM 1048 C C . LEU A 1 126 ? -2.796 16.472 -5.262 1.00 78.88 126 LEU A C 1
ATOM 1050 O O . LEU A 1 126 ? -1.941 16.299 -6.136 1.00 78.88 126 LEU A O 1
ATOM 1054 N N . PHE A 1 127 ? -2.646 16.001 -4.024 1.00 80.38 127 PHE A N 1
ATOM 1055 C CA . PHE A 1 127 ? -1.496 15.204 -3.616 1.00 80.38 127 PHE A CA 1
ATOM 1056 C C . PHE A 1 127 ? -1.490 13.840 -4.316 1.00 80.38 127 PHE A C 1
ATOM 1058 O O . PHE A 1 127 ? -0.496 13.507 -4.951 1.00 80.38 127 PHE A O 1
ATOM 1065 N N . SER A 1 128 ? -2.597 13.094 -4.303 1.00 83.25 128 SER A N 1
ATOM 1066 C CA . SER A 1 128 ? -2.688 11.783 -4.956 1.00 83.25 128 SER A CA 1
ATOM 1067 C C . SER A 1 128 ? -2.437 11.861 -6.465 1.00 83.25 128 SER A C 1
ATOM 1069 O O . SER A 1 128 ? -1.676 11.059 -7.004 1.00 83.25 128 SER A O 1
ATOM 1071 N N . ILE A 1 129 ? -3.019 12.856 -7.147 1.00 79.69 129 ILE A N 1
ATOM 1072 C CA . ILE A 1 129 ? -2.806 13.106 -8.586 1.00 79.69 129 ILE A CA 1
ATOM 1073 C C . ILE A 1 129 ? -1.350 13.432 -8.881 1.00 79.69 129 ILE A C 1
ATOM 1075 O O . ILE A 1 129 ? -0.739 12.800 -9.742 1.00 79.69 129 ILE A O 1
ATOM 1079 N N . SER A 1 130 ? -0.785 14.400 -8.165 1.00 73.88 130 SER A N 1
ATOM 1080 C CA . SER A 1 130 ? 0.579 14.841 -8.442 1.00 73.88 130 SER A CA 1
ATOM 1081 C C . SER A 1 130 ? 1.618 13.801 -8.041 1.00 73.88 130 SER A C 1
ATOM 1083 O O . SER A 1 130 ? 2.599 13.635 -8.750 1.00 73.88 130 SER A O 1
ATOM 1085 N N . PHE A 1 131 ? 1.440 13.101 -6.924 1.00 76.75 131 PHE A N 1
ATOM 1086 C CA . PHE A 1 131 ? 2.476 12.254 -6.347 1.00 76.75 131 PHE A CA 1
ATOM 1087 C C . PHE A 1 131 ? 2.327 10.788 -6.757 1.00 76.75 131 PHE A C 1
ATOM 1089 O O . PHE A 1 131 ? 3.269 10.225 -7.311 1.00 76.75 131 PHE A O 1
ATOM 1096 N N . PHE A 1 132 ? 1.155 10.181 -6.551 1.00 81.62 132 PHE A N 1
ATOM 1097 C CA . PHE A 1 132 ? 0.951 8.756 -6.823 1.00 81.62 132 PHE A CA 1
ATOM 1098 C C . PHE A 1 132 ? 0.687 8.484 -8.300 1.00 81.62 132 PHE A C 1
ATOM 1100 O O . PHE A 1 132 ? 1.414 7.718 -8.917 1.00 81.62 132 PHE A O 1
ATOM 1107 N N . TRP A 1 133 ? -0.324 9.124 -8.889 1.00 80.12 133 TRP A N 1
ATOM 1108 C CA . TRP A 1 133 ? -0.783 8.755 -10.232 1.00 80.12 133 TRP A CA 1
ATOM 1109 C C . TRP A 1 133 ? 0.215 9.097 -11.347 1.00 80.12 133 TRP A C 1
ATOM 1111 O O . TRP A 1 133 ? 0.191 8.456 -12.393 1.00 80.12 133 TRP A O 1
ATOM 1121 N N . TRP A 1 134 ? 1.105 10.069 -11.121 1.00 71.12 134 TRP A N 1
ATOM 1122 C CA . TRP A 1 134 ? 2.075 10.520 -12.124 1.00 71.12 134 TRP A CA 1
ATOM 1123 C C . TRP A 1 134 ? 3.516 10.058 -11.867 1.00 71.12 134 TRP A C 1
ATOM 1125 O O . TRP A 1 134 ? 4.192 9.590 -12.783 1.00 71.12 134 TRP A O 1
ATOM 1135 N N . HIS A 1 135 ? 4.018 10.196 -10.635 1.00 70.12 135 HIS A N 1
ATOM 1136 C CA . HIS A 1 135 ? 5.445 10.003 -10.346 1.00 70.12 135 HIS A CA 1
ATOM 1137 C C . HIS A 1 135 ? 5.723 8.650 -9.679 1.00 70.12 135 HIS A C 1
ATOM 1139 O O . HIS A 1 135 ? 6.545 7.879 -10.172 1.00 70.12 135 HIS A O 1
ATOM 1145 N N . HIS A 1 136 ? 5.029 8.357 -8.579 1.00 76.19 136 HIS A N 1
ATOM 1146 C CA . HIS A 1 136 ? 5.311 7.226 -7.696 1.00 76.19 136 HIS A CA 1
ATOM 1147 C C . HIS A 1 136 ? 4.117 6.281 -7.614 1.00 76.19 136 HIS A C 1
ATOM 1149 O O . HIS A 1 136 ? 3.505 6.100 -6.557 1.00 76.19 136 HIS A O 1
ATOM 1155 N N . MET A 1 137 ? 3.764 5.693 -8.749 1.00 80.50 137 MET A N 1
ATOM 1156 C CA . MET A 1 137 ? 2.587 4.851 -8.853 1.00 80.50 137 MET A CA 1
ATOM 1157 C C . MET A 1 137 ? 2.700 3.562 -8.040 1.00 80.50 137 MET A C 1
ATOM 1159 O O . MET A 1 137 ? 1.693 3.081 -7.545 1.00 80.50 137 MET A O 1
ATOM 1163 N N . GLY A 1 138 ? 3.897 3.045 -7.776 1.00 83.00 138 GLY A N 1
ATOM 1164 C CA . GLY A 1 138 ? 4.123 1.954 -6.831 1.00 83.00 138 GLY A CA 1
ATOM 1165 C C . GLY A 1 138 ? 3.618 2.273 -5.419 1.00 83.00 138 GLY A C 1
ATOM 1166 O O . GLY A 1 138 ? 3.132 1.380 -4.733 1.00 83.00 138 GLY A O 1
ATOM 1167 N N . LEU A 1 139 ? 3.621 3.544 -4.995 1.00 84.00 139 LEU A N 1
ATOM 1168 C CA . LEU A 1 139 ? 3.069 3.950 -3.696 1.00 84.00 139 LEU A CA 1
ATOM 1169 C C . LEU A 1 139 ? 1.535 3.957 -3.667 1.00 84.00 139 LEU A C 1
ATOM 1171 O O . LEU A 1 139 ? 0.959 3.990 -2.578 1.00 84.00 139 LEU A O 1
ATOM 1175 N N . ILE A 1 140 ? 0.852 3.859 -4.816 1.00 88.50 140 ILE A N 1
ATOM 1176 C CA . ILE A 1 140 ? -0.610 3.731 -4.820 1.00 88.50 140 ILE A CA 1
ATOM 1177 C C . ILE A 1 140 ? -1.067 2.456 -4.123 1.00 88.50 140 ILE A C 1
ATOM 1179 O O . ILE A 1 140 ? -2.121 2.426 -3.504 1.00 88.50 140 ILE A O 1
ATOM 1183 N N . ILE A 1 141 ? -0.247 1.412 -4.177 1.00 90.44 141 ILE A N 1
ATOM 1184 C CA . ILE A 1 141 ? -0.491 0.133 -3.517 1.00 90.44 141 ILE A CA 1
ATOM 1185 C C . ILE A 1 141 ? -0.585 0.368 -2.002 1.00 90.44 141 ILE A C 1
ATOM 1187 O O . ILE A 1 141 ? -1.541 -0.073 -1.371 1.00 90.44 141 ILE A O 1
ATOM 1191 N N . TYR A 1 142 ? 0.310 1.180 -1.429 1.00 88.44 142 TYR A N 1
ATOM 1192 C CA . TYR A 1 142 ? 0.209 1.606 -0.030 1.00 88.44 142 TYR A CA 1
ATOM 1193 C C . TYR A 1 142 ? -1.038 2.464 0.231 1.00 88.44 142 TYR A C 1
ATOM 1195 O O . TYR A 1 142 ? -1.740 2.242 1.217 1.00 88.44 142 TYR A O 1
ATOM 1203 N N . TRP A 1 143 ? -1.349 3.407 -0.665 1.00 90.06 143 TRP A N 1
ATOM 1204 C CA . TRP A 1 143 ? -2.548 4.248 -0.564 1.00 90.06 143 TRP A CA 1
ATOM 1205 C C . TRP A 1 143 ? -3.842 3.415 -0.558 1.00 90.06 143 TRP A C 1
ATOM 1207 O O . TRP A 1 143 ? -4.738 3.655 0.237 1.00 90.06 143 TRP A O 1
ATOM 1217 N N . ILE A 1 144 ? -3.924 2.364 -1.373 1.00 93.44 144 ILE A N 1
ATOM 1218 C CA . ILE A 1 144 ? -5.059 1.433 -1.397 1.00 93.44 144 ILE A CA 1
ATOM 1219 C C . ILE A 1 144 ? -5.129 0.619 -0.098 1.00 93.44 144 ILE A C 1
ATOM 1221 O O . ILE A 1 144 ? -6.219 0.428 0.443 1.00 93.44 144 ILE A O 1
ATOM 1225 N N . ALA A 1 145 ? -3.984 0.144 0.399 1.00 92.31 145 ALA A N 1
ATOM 1226 C CA . ALA A 1 145 ? -3.901 -0.720 1.575 1.00 92.31 145 ALA A CA 1
ATOM 1227 C C . ALA A 1 145 ? -4.273 -0.003 2.875 1.00 92.31 145 ALA A C 1
ATOM 1229 O O . ALA A 1 145 ? -4.889 -0.600 3.759 1.00 92.31 145 ALA A O 1
ATOM 1230 N N . PHE A 1 146 ? -3.882 1.266 3.006 1.00 92.38 146 PHE A N 1
ATOM 1231 C CA . PHE A 1 146 ? -3.916 1.991 4.272 1.00 92.38 146 PHE A CA 1
ATOM 1232 C C . PHE A 1 146 ? -5.314 2.035 4.929 1.00 92.38 146 PHE A C 1
ATOM 1234 O O . PHE A 1 146 ? -5.409 1.665 6.104 1.00 92.38 146 PHE A O 1
ATOM 1241 N N . PRO A 1 147 ? -6.418 2.363 4.221 1.00 94.06 147 PRO A N 1
ATOM 1242 C CA . PRO A 1 147 ? -7.763 2.326 4.805 1.00 94.06 147 PRO A CA 1
ATOM 1243 C C . PRO A 1 147 ? -8.189 0.926 5.271 1.00 94.06 147 PRO A C 1
ATOM 1245 O O . PRO A 1 147 ? -8.853 0.787 6.299 1.00 94.06 147 PRO A O 1
ATOM 1248 N N . ILE A 1 148 ? -7.782 -0.124 4.550 1.00 93.38 148 ILE A N 1
ATOM 1249 C CA . ILE A 1 148 ? -8.144 -1.516 4.861 1.00 93.38 148 ILE A CA 1
ATOM 1250 C C . ILE A 1 148 ? -7.355 -2.021 6.073 1.00 93.38 148 ILE A C 1
ATOM 1252 O O . ILE A 1 148 ? -7.922 -2.661 6.963 1.00 93.38 148 ILE A O 1
ATOM 1256 N N . LEU A 1 149 ? -6.060 -1.698 6.147 1.00 93.06 149 LEU A N 1
ATOM 1257 C CA . LEU A 1 149 ? -5.227 -1.982 7.316 1.00 93.06 149 LEU A CA 1
ATOM 1258 C C . LEU A 1 149 ? -5.784 -1.285 8.557 1.00 93.06 149 LEU A C 1
ATOM 1260 O O . LEU A 1 149 ? -5.921 -1.918 9.604 1.00 93.06 149 LEU A O 1
ATOM 1264 N N . PHE A 1 150 ? -6.179 -0.016 8.426 1.00 93.06 150 PHE A N 1
ATOM 1265 C CA . PHE A 1 150 ? -6.800 0.719 9.520 1.00 93.06 150 PHE A CA 1
ATOM 1266 C C . PHE A 1 150 ? -8.122 0.081 9.953 1.00 93.06 150 PHE A C 1
ATOM 1268 O O . PHE A 1 150 ? -8.338 -0.121 11.143 1.00 93.06 150 PHE A O 1
ATOM 1275 N N . LEU A 1 151 ? -9.003 -0.275 9.014 1.00 92.75 151 LEU A N 1
ATOM 1276 C CA . LEU A 1 151 ? -10.273 -0.934 9.328 1.00 92.75 151 LEU A CA 1
ATOM 1277 C C . LEU A 1 151 ? -10.060 -2.279 10.045 1.00 92.75 151 LEU A C 1
ATOM 1279 O O . LEU A 1 151 ? -10.777 -2.611 10.992 1.00 92.75 151 LEU A O 1
ATOM 1283 N N . SER A 1 152 ? -9.052 -3.039 9.620 1.00 93.25 152 SER A N 1
ATOM 1284 C CA . SER A 1 152 ? -8.686 -4.316 10.238 1.00 93.25 152 SER A CA 1
ATOM 1285 C C . SER A 1 152 ? -8.168 -4.111 11.664 1.00 93.25 152 SER A C 1
ATOM 1287 O O . SER A 1 152 ? -8.603 -4.804 12.585 1.00 93.25 152 SER A O 1
ATOM 1289 N N . LEU A 1 153 ? -7.313 -3.103 11.873 1.00 92.94 153 LEU A N 1
ATOM 1290 C CA . LEU A 1 153 ? -6.828 -2.715 13.198 1.00 92.94 153 LEU A CA 1
ATOM 1291 C C . LEU A 1 153 ? -7.970 -2.226 14.095 1.00 92.94 153 LEU A C 1
ATOM 1293 O O . LEU A 1 153 ? -8.072 -2.653 15.241 1.00 92.94 153 LEU A O 1
ATOM 1297 N N . HIS A 1 154 ? -8.859 -1.381 13.574 1.00 91.12 154 HIS A N 1
ATOM 1298 C CA . HIS A 1 154 ? -10.051 -0.899 14.268 1.00 91.12 154 HIS A CA 1
ATOM 1299 C C . HIS A 1 154 ? -10.893 -2.066 14.783 1.00 91.12 154 HIS A C 1
ATOM 1301 O O . HIS A 1 154 ? -11.215 -2.143 15.970 1.00 91.12 154 HIS A O 1
ATOM 1307 N N . ARG A 1 155 ? -11.191 -3.033 13.910 1.00 90.81 155 ARG A N 1
ATOM 1308 C CA . ARG A 1 155 ? -11.951 -4.224 14.288 1.00 90.81 155 ARG A CA 1
ATOM 1309 C C . ARG A 1 155 ? -11.231 -5.040 15.363 1.00 90.81 155 ARG A C 1
ATOM 1311 O O . ARG A 1 155 ? -11.882 -5.467 16.313 1.00 90.81 155 ARG A O 1
ATOM 1318 N N . LEU A 1 156 ? -9.918 -5.218 15.251 1.00 91.69 156 LEU A N 1
ATOM 1319 C CA . LEU A 1 156 ? -9.103 -5.958 16.218 1.00 91.69 156 LEU A CA 1
ATOM 1320 C C . LEU A 1 156 ? -9.047 -5.274 17.596 1.00 91.69 156 LEU A C 1
ATOM 1322 O O . LEU A 1 156 ? -9.101 -5.931 18.638 1.00 91.69 156 LEU A O 1
ATOM 1326 N N . VAL A 1 157 ? -8.956 -3.948 17.618 1.00 91.06 157 VAL A N 1
ATOM 1327 C CA . VAL A 1 157 ? -8.836 -3.170 18.854 1.00 91.06 157 VAL A CA 1
ATOM 1328 C C . VAL A 1 157 ? -10.177 -3.038 19.568 1.00 91.06 157 VAL A C 1
ATOM 1330 O O . VAL A 1 157 ? -10.205 -3.118 20.792 1.00 91.06 157 VAL A O 1
ATOM 1333 N N . ILE A 1 158 ? -11.282 -2.875 18.837 1.00 88.50 158 ILE A N 1
ATOM 1334 C CA . ILE A 1 158 ? -12.597 -2.584 19.430 1.00 88.50 158 ILE A CA 1
ATOM 1335 C C . ILE A 1 158 ? -13.417 -3.848 19.705 1.00 88.50 158 ILE A C 1
ATOM 1337 O O . ILE A 1 158 ? -14.115 -3.910 20.713 1.00 88.50 158 ILE A O 1
ATOM 1341 N N . SER A 1 159 ? -13.345 -4.873 18.851 1.00 87.88 159 SER A N 1
ATOM 1342 C CA . SER A 1 159 ? -14.260 -6.018 18.960 1.00 87.88 159 SER A CA 1
ATOM 1343 C C . SER A 1 159 ? -14.005 -6.844 20.221 1.00 87.88 159 SER A C 1
ATOM 1345 O O . SER A 1 159 ? -12.876 -7.245 20.507 1.00 87.88 159 SER A O 1
ATOM 1347 N N . GLU A 1 160 ? -15.065 -7.180 20.953 1.00 83.88 160 GLU A N 1
ATOM 1348 C CA . GLU A 1 160 ? -14.973 -8.088 22.104 1.00 83.88 160 GLU A CA 1
ATOM 1349 C C . GLU A 1 160 ? -14.669 -9.523 21.656 1.00 83.88 160 GLU A C 1
ATOM 1351 O O . GLU A 1 160 ? -13.794 -10.187 22.212 1.00 83.88 160 GLU A O 1
ATOM 1356 N N . LYS A 1 161 ? -15.344 -9.974 20.590 1.00 86.50 161 LYS A N 1
ATOM 1357 C CA . LYS A 1 161 ? -15.185 -11.304 19.994 1.00 86.50 161 LYS A CA 1
ATOM 1358 C C . LYS A 1 161 ? -14.358 -11.211 18.717 1.00 86.50 161 LYS A C 1
ATOM 1360 O O . LYS A 1 161 ? -14.860 -10.758 17.690 1.00 86.50 161 LYS A O 1
ATOM 1365 N N . ILE A 1 162 ? -13.111 -11.666 18.783 1.00 89.69 162 ILE A N 1
ATOM 1366 C CA . ILE A 1 162 ? -12.211 -11.720 17.628 1.00 89.69 162 ILE A CA 1
ATOM 1367 C C . ILE A 1 162 ? -12.248 -13.112 17.009 1.00 89.69 162 ILE A C 1
ATOM 1369 O O . ILE A 1 162 ? -12.173 -14.118 17.714 1.00 89.69 162 ILE A O 1
ATOM 1373 N N . ARG A 1 163 ? -12.355 -13.172 15.682 1.00 92.06 163 ARG A N 1
ATOM 1374 C CA . ARG A 1 163 ? -12.238 -14.413 14.911 1.00 92.06 163 ARG A CA 1
ATOM 1375 C C . ARG A 1 163 ? -10.802 -14.571 14.417 1.00 92.06 163 ARG A C 1
ATOM 1377 O O . ARG A 1 163 ? -10.116 -13.585 14.187 1.00 92.06 163 ARG A O 1
ATOM 1384 N N . ILE A 1 164 ? -10.364 -15.802 14.152 1.00 91.12 164 ILE A N 1
ATOM 1385 C CA . ILE A 1 164 ? -9.012 -16.074 13.615 1.00 91.12 164 ILE A CA 1
ATOM 1386 C C . ILE A 1 164 ? -8.732 -15.257 12.342 1.00 91.12 164 ILE A C 1
ATOM 1388 O O . ILE A 1 164 ? -7.638 -14.727 12.173 1.00 91.12 164 ILE A O 1
ATOM 1392 N N . ILE A 1 165 ? -9.739 -15.082 11.481 1.00 90.94 165 ILE A N 1
ATOM 1393 C CA . ILE A 1 165 ? -9.601 -14.285 10.257 1.00 90.94 165 ILE A CA 1
ATOM 1394 C C . ILE A 1 165 ? -9.200 -12.828 10.531 1.00 90.94 165 ILE A C 1
ATOM 1396 O O . ILE A 1 165 ? -8.463 -12.248 9.741 1.00 90.94 165 ILE A O 1
ATOM 1400 N N . ASP A 1 166 ? -9.600 -12.252 11.665 1.00 91.31 166 ASP A N 1
ATOM 1401 C CA . ASP A 1 166 ? -9.263 -10.872 12.029 1.00 91.31 166 ASP A CA 1
ATOM 1402 C C . ASP A 1 166 ? -7.761 -10.729 12.339 1.00 91.31 166 ASP A C 1
ATOM 1404 O O . ASP A 1 166 ? -7.155 -9.714 12.004 1.00 91.31 166 ASP A O 1
ATOM 1408 N N . TYR A 1 167 ? -7.140 -11.777 12.893 1.00 92.38 167 TYR A N 1
ATOM 1409 C CA . TYR A 1 167 ? -5.693 -11.839 13.119 1.00 92.38 167 TYR A CA 1
ATOM 1410 C C . TYR A 1 167 ? -4.894 -12.048 11.831 1.00 92.38 167 TYR A C 1
ATOM 1412 O O . TYR A 1 167 ? -3.787 -11.531 11.708 1.00 92.38 167 TYR A O 1
ATOM 1420 N N . LEU A 1 168 ? -5.446 -12.796 10.871 1.00 94.38 168 LEU A N 1
ATOM 1421 C CA . LEU A 1 168 ? -4.781 -13.100 9.600 1.00 94.38 168 LEU A CA 1
ATOM 1422 C C . LEU A 1 168 ? -4.917 -11.980 8.563 1.00 94.38 168 LEU A C 1
ATOM 1424 O O . LEU A 1 168 ? -4.075 -11.865 7.676 1.00 94.38 168 LEU A O 1
ATOM 1428 N N . THR A 1 169 ? -5.947 -11.139 8.676 1.00 93.25 169 THR A N 1
ATOM 1429 C CA . THR A 1 169 ? -6.250 -10.112 7.669 1.00 93.25 169 THR A CA 1
ATOM 1430 C C . THR A 1 169 ? -5.102 -9.111 7.506 1.00 93.25 169 THR A C 1
ATOM 1432 O O . THR A 1 169 ? -4.674 -8.866 6.381 1.00 93.25 169 THR A O 1
ATOM 1435 N N . ILE A 1 170 ? -4.555 -8.572 8.604 1.00 93.44 170 ILE A N 1
ATOM 1436 C CA . ILE A 1 170 ? -3.443 -7.604 8.548 1.00 93.44 170 ILE A CA 1
ATOM 1437 C C . ILE A 1 170 ? -2.190 -8.221 7.895 1.00 93.44 170 ILE A C 1
ATOM 1439 O O . ILE A 1 170 ? -1.739 -7.659 6.898 1.00 93.44 170 ILE A O 1
ATOM 1443 N N . PRO A 1 171 ? -1.664 -9.377 8.357 1.00 94.12 171 PRO A N 1
ATOM 1444 C CA . PRO A 1 171 ? -0.519 -10.029 7.726 1.00 94.12 171 PRO A CA 1
ATOM 1445 C C . PRO A 1 171 ? -0.686 -10.288 6.227 1.00 94.12 171 PRO A C 1
ATOM 1447 O O . PRO A 1 171 ? 0.247 -10.028 5.471 1.00 94.12 171 PRO A O 1
ATOM 1450 N N . LEU A 1 172 ? -1.861 -10.772 5.803 1.00 93.44 172 LEU A N 1
ATOM 1451 C CA . LEU A 1 172 ? -2.144 -11.098 4.402 1.00 93.44 172 LEU A CA 1
ATOM 1452 C C . LEU A 1 172 ? -2.227 -9.845 3.528 1.00 93.44 172 LEU A C 1
ATOM 1454 O O . LEU A 1 172 ? -1.682 -9.824 2.427 1.00 93.44 172 LEU A O 1
ATOM 1458 N N . ILE A 1 173 ? -2.865 -8.782 4.024 1.00 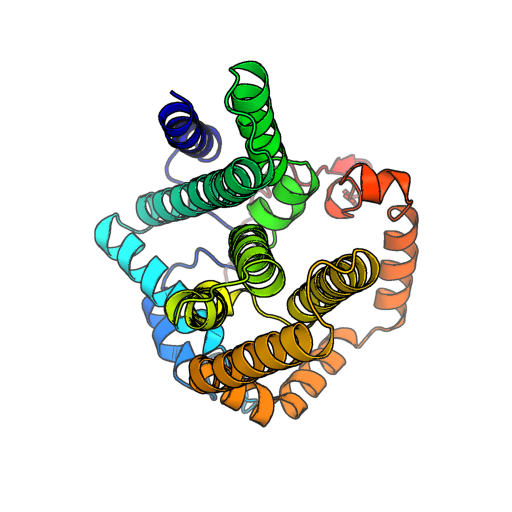92.06 173 ILE A N 1
ATOM 1459 C CA . ILE A 1 173 ? -2.863 -7.481 3.350 1.00 92.06 173 ILE A CA 1
ATOM 1460 C C . ILE A 1 173 ? -1.416 -6.983 3.240 1.00 92.06 173 ILE A C 1
ATOM 1462 O O . ILE A 1 173 ? -0.975 -6.643 2.147 1.00 92.06 173 ILE A O 1
ATOM 1466 N N . SER A 1 174 ? -0.626 -7.023 4.315 1.00 90.19 174 SER A N 1
ATOM 1467 C CA . SER A 1 174 ? 0.791 -6.641 4.255 1.00 90.19 174 SER A CA 1
ATOM 1468 C C . SER A 1 174 ? 1.580 -7.425 3.199 1.00 90.19 174 SER A C 1
ATOM 1470 O O . SER A 1 174 ? 2.413 -6.823 2.527 1.00 90.19 174 SER A O 1
ATOM 1472 N N . THR A 1 175 ? 1.273 -8.709 2.977 1.00 91.25 175 THR A N 1
ATOM 1473 C CA . THR A 1 175 ? 1.870 -9.506 1.891 1.00 91.25 175 THR A CA 1
ATOM 1474 C C . THR A 1 175 ? 1.483 -8.985 0.508 1.00 91.25 175 THR A C 1
ATOM 1476 O O . THR A 1 175 ? 2.349 -8.792 -0.342 1.00 91.25 175 THR A O 1
ATOM 1479 N N . LEU A 1 176 ? 0.192 -8.735 0.271 1.00 88.19 176 LEU A N 1
ATOM 1480 C CA . LEU A 1 176 ? -0.309 -8.276 -1.031 1.00 88.19 176 LEU A CA 1
ATOM 1481 C C . LEU A 1 176 ? 0.217 -6.887 -1.409 1.00 88.19 176 LEU A C 1
ATOM 1483 O O . LEU A 1 176 ? 0.435 -6.604 -2.584 1.00 88.19 176 LEU A O 1
ATOM 1487 N N . PHE A 1 177 ? 0.437 -6.030 -0.413 1.00 84.81 177 PHE A N 1
ATOM 1488 C CA . PHE A 1 177 ? 0.887 -4.652 -0.606 1.00 84.81 177 PHE A CA 1
ATOM 1489 C C . PHE A 1 177 ? 2.386 -4.463 -0.297 1.00 84.81 177 PHE A C 1
ATOM 1491 O O . PHE A 1 177 ? 2.861 -3.329 -0.186 1.00 84.81 177 PHE A O 1
ATOM 1498 N N . ALA A 1 178 ? 3.146 -5.563 -0.204 1.00 87.69 178 ALA A N 1
ATOM 1499 C CA . ALA A 1 178 ? 4.560 -5.572 0.175 1.00 87.69 178 ALA A CA 1
ATOM 1500 C C . ALA A 1 178 ? 5.452 -4.717 -0.740 1.00 87.69 178 ALA A C 1
ATOM 1502 O O . ALA A 1 178 ? 6.425 -4.116 -0.284 1.00 87.69 178 ALA A O 1
ATOM 1503 N N . SER A 1 179 ? 5.097 -4.589 -2.017 1.00 87.00 179 SER A N 1
ATOM 1504 C CA . SER A 1 179 ? 5.850 -3.808 -3.005 1.00 87.00 179 SER A CA 1
ATOM 1505 C C . SER A 1 179 ? 5.902 -2.308 -2.697 1.00 87.00 179 SER A C 1
ATOM 1507 O O . SER A 1 179 ? 6.780 -1.608 -3.190 1.00 87.00 179 SER A O 1
ATOM 1509 N N . ALA A 1 180 ? 4.965 -1.797 -1.894 1.00 84.88 180 ALA A N 1
ATOM 1510 C CA . ALA A 1 180 ? 4.935 -0.398 -1.463 1.00 84.88 180 ALA A CA 1
ATOM 1511 C C . ALA A 1 180 ? 5.479 -0.190 -0.042 1.00 84.88 180 ALA A C 1
ATOM 1513 O O . ALA A 1 180 ? 5.505 0.938 0.466 1.00 84.88 180 ALA A O 1
ATOM 1514 N N . ILE A 1 181 ? 5.915 -1.273 0.606 1.00 80.56 181 ILE A N 1
ATOM 1515 C CA . ILE A 1 181 ? 6.564 -1.228 1.909 1.00 80.56 181 ILE A CA 1
ATOM 1516 C C . ILE A 1 181 ? 7.999 -0.749 1.709 1.00 80.56 181 ILE A C 1
ATOM 1518 O O . ILE A 1 181 ? 8.834 -1.421 1.109 1.00 80.56 181 ILE A O 1
ATOM 1522 N N . ASN A 1 182 ? 8.266 0.438 2.230 1.00 76.31 182 ASN A N 1
ATOM 1523 C CA . ASN A 1 182 ? 9.582 1.039 2.339 1.00 76.31 182 ASN A CA 1
ATOM 1524 C C . ASN A 1 182 ? 9.699 1.683 3.734 1.00 76.31 182 ASN A C 1
ATOM 1526 O O . ASN A 1 182 ? 8.688 1.822 4.431 1.00 76.31 182 ASN A O 1
ATOM 1530 N N . PRO A 1 183 ? 10.902 2.086 4.176 1.00 73.12 183 PRO A N 1
ATOM 1531 C CA . PRO A 1 183 ? 11.078 2.638 5.517 1.00 73.12 183 PRO A CA 1
ATOM 1532 C C . PRO A 1 183 ? 10.147 3.820 5.822 1.00 73.12 183 PRO A C 1
ATOM 1534 O O . PRO A 1 183 ? 9.580 3.883 6.909 1.00 73.12 183 PRO A O 1
ATOM 1537 N N . LEU A 1 184 ? 9.914 4.707 4.849 1.00 73.88 184 LEU A N 1
ATOM 1538 C CA . LEU A 1 184 ? 9.032 5.863 5.012 1.00 73.88 184 LEU A CA 1
ATOM 1539 C C . LEU A 1 184 ? 7.567 5.442 5.215 1.00 73.88 184 LEU A C 1
ATOM 1541 O O . LEU A 1 184 ? 6.915 5.924 6.142 1.00 73.88 184 LEU A O 1
ATOM 1545 N N . SER A 1 185 ? 7.043 4.542 4.378 1.00 80.25 185 SER A N 1
ATOM 1546 C CA . SER A 1 185 ? 5.655 4.072 4.479 1.00 80.25 185 SER A CA 1
ATOM 1547 C C . SER A 1 185 ? 5.410 3.273 5.760 1.00 80.25 185 SER A C 1
ATOM 1549 O O . SER A 1 185 ? 4.368 3.453 6.396 1.00 80.25 185 SER A O 1
ATOM 1551 N N . ILE A 1 186 ? 6.399 2.492 6.214 1.00 82.81 186 ILE A N 1
ATOM 1552 C CA . ILE A 1 186 ? 6.367 1.837 7.529 1.00 82.81 186 ILE A CA 1
ATOM 1553 C C . ILE A 1 186 ? 6.296 2.888 8.640 1.00 82.81 186 ILE A C 1
ATOM 1555 O O . ILE A 1 186 ? 5.428 2.792 9.506 1.00 82.81 186 ILE A O 1
ATOM 1559 N N . SER A 1 187 ? 7.170 3.902 8.626 1.00 81.88 187 SER A N 1
ATOM 1560 C CA . SER A 1 187 ? 7.192 4.938 9.667 1.00 81.88 187 SER A CA 1
ATOM 1561 C C . SER A 1 187 ? 5.867 5.696 9.759 1.00 81.88 187 SER A C 1
ATOM 1563 O O . SER A 1 187 ? 5.357 5.899 10.861 1.00 81.88 187 SER A O 1
ATOM 1565 N N . ILE A 1 188 ? 5.276 6.061 8.616 1.00 84.94 188 ILE A N 1
ATOM 1566 C CA . ILE A 1 188 ? 3.969 6.732 8.563 1.00 84.94 188 ILE A CA 1
ATOM 1567 C C . ILE A 1 188 ? 2.871 5.828 9.143 1.00 84.94 188 ILE A C 1
ATOM 1569 O O . ILE A 1 188 ? 2.075 6.284 9.965 1.00 84.94 188 ILE A O 1
ATOM 1573 N N . SER A 1 189 ? 2.842 4.546 8.760 1.00 87.69 189 SER A N 1
ATOM 1574 C CA . SER A 1 189 ? 1.876 3.574 9.293 1.00 87.69 189 SER A CA 1
ATOM 1575 C C . SER A 1 189 ? 2.016 3.375 10.798 1.00 87.69 189 SER A C 1
ATOM 1577 O O . SER A 1 189 ? 1.023 3.441 11.519 1.00 87.69 189 SER A O 1
ATOM 1579 N N . LEU A 1 190 ? 3.242 3.176 11.290 1.00 89.69 190 LEU A N 1
ATOM 1580 C CA . LEU A 1 190 ? 3.508 2.996 12.716 1.00 89.69 190 LEU A CA 1
ATOM 1581 C C . LEU A 1 190 ? 3.064 4.215 13.520 1.00 89.69 190 LEU A C 1
ATOM 1583 O O . LEU A 1 190 ? 2.404 4.054 14.544 1.00 89.69 190 LEU A O 1
ATOM 1587 N N . PHE A 1 191 ? 3.367 5.425 13.045 1.00 91.44 191 PHE A N 1
ATOM 1588 C CA . PHE A 1 191 ? 2.934 6.655 13.701 1.00 91.44 191 PHE A CA 1
ATOM 1589 C C . PHE A 1 191 ? 1.403 6.755 13.766 1.00 91.44 191 PHE A C 1
ATOM 1591 O O . PHE A 1 191 ? 0.840 6.928 14.849 1.00 91.44 191 PHE A O 1
ATOM 1598 N N . ALA A 1 192 ? 0.717 6.563 12.634 1.00 90.50 192 ALA A N 1
ATOM 1599 C CA . ALA A 1 192 ? -0.741 6.634 12.564 1.00 90.50 192 ALA A CA 1
ATOM 1600 C C . ALA A 1 192 ? -1.430 5.575 13.445 1.00 90.50 192 ALA A C 1
ATOM 1602 O O . ALA A 1 192 ? -2.353 5.894 14.197 1.00 90.50 192 ALA A O 1
ATOM 1603 N N . PHE A 1 193 ? -0.966 4.322 13.401 1.00 92.12 193 PHE A N 1
ATOM 1604 C CA . PHE A 1 193 ? -1.523 3.238 14.213 1.00 92.12 193 PHE A CA 1
ATOM 1605 C C . PHE A 1 193 ? -1.233 3.420 15.701 1.00 92.12 193 PHE A C 1
ATOM 1607 O O . PHE A 1 193 ? -2.101 3.130 16.520 1.00 92.12 193 PHE A O 1
ATOM 1614 N N . THR A 1 194 ? -0.066 3.959 16.063 1.00 91.69 194 THR A N 1
ATOM 1615 C CA . THR A 1 194 ? 0.265 4.254 17.464 1.00 91.69 194 THR A CA 1
ATOM 1616 C C . THR A 1 194 ? -0.669 5.314 18.036 1.00 91.69 194 THR A C 1
ATOM 1618 O O . THR A 1 194 ? -1.234 5.104 19.109 1.00 91.69 194 THR A O 1
ATOM 1621 N N . ILE A 1 195 ? -0.896 6.416 17.308 1.00 93.62 195 ILE A N 1
ATOM 1622 C CA . ILE A 1 195 ? -1.861 7.449 17.719 1.00 93.62 195 ILE A CA 1
ATOM 1623 C C . ILE A 1 195 ? -3.250 6.835 17.886 1.00 93.62 195 ILE A C 1
ATOM 1625 O O . ILE A 1 195 ? -3.906 7.055 18.901 1.00 93.62 195 ILE A O 1
ATOM 1629 N N . TYR A 1 196 ? -3.687 6.027 16.921 1.00 91.50 196 TYR A N 1
ATOM 1630 C CA . TYR A 1 196 ? -5.005 5.408 16.965 1.00 91.50 196 TYR A CA 1
ATOM 1631 C C . TYR A 1 196 ? -5.189 4.475 18.175 1.00 91.50 196 TYR A C 1
ATOM 1633 O O . TYR A 1 196 ? -6.188 4.568 18.893 1.00 91.50 196 TYR A O 1
ATOM 1641 N N . VAL A 1 197 ? -4.210 3.606 18.445 1.00 89.75 197 VAL A N 1
ATOM 1642 C CA . VAL A 1 197 ? -4.228 2.716 19.615 1.00 89.75 197 VAL A CA 1
ATOM 1643 C C . VAL A 1 197 ? -4.216 3.530 20.908 1.00 89.75 197 VAL A C 1
ATOM 1645 O O . VAL A 1 197 ? -4.993 3.229 21.813 1.00 89.75 197 VAL A O 1
ATOM 1648 N N . LEU A 1 198 ? -3.410 4.595 20.986 1.00 91.00 198 LEU A N 1
ATOM 1649 C CA . LEU A 1 198 ? -3.378 5.493 22.142 1.00 91.00 198 LEU A CA 1
ATOM 1650 C C . LEU A 1 198 ? -4.752 6.127 22.398 1.00 91.00 198 LEU A C 1
ATOM 1652 O O . LEU A 1 198 ? -5.221 6.130 23.535 1.00 91.00 198 LEU A O 1
ATOM 1656 N N . MET A 1 199 ? -5.438 6.602 21.354 1.00 91.50 199 MET A N 1
ATOM 1657 C CA . MET A 1 199 ? -6.798 7.134 21.487 1.00 91.50 199 MET A CA 1
ATOM 1658 C C . MET A 1 199 ? -7.771 6.076 22.018 1.00 91.50 199 MET A C 1
ATOM 1660 O O . MET A 1 199 ? -8.554 6.366 22.919 1.00 91.50 199 MET A O 1
ATOM 1664 N N . CYS A 1 200 ? -7.689 4.832 21.537 1.00 89.38 200 CYS A N 1
ATOM 1665 C CA . CYS A 1 200 ? -8.536 3.739 22.030 1.00 89.38 200 CYS A CA 1
ATOM 1666 C C . CYS A 1 200 ? -8.279 3.413 23.512 1.00 89.38 200 CYS A C 1
ATOM 1668 O O . CYS A 1 200 ? -9.222 3.122 24.252 1.00 89.38 200 CYS A O 1
ATOM 1670 N N . VAL A 1 201 ? -7.019 3.499 23.957 1.00 88.31 201 VAL A N 1
ATOM 1671 C CA . VAL A 1 201 ? -6.633 3.356 25.371 1.00 88.31 201 VAL A CA 1
ATOM 1672 C C . VAL A 1 201 ? -7.243 4.474 26.214 1.00 88.31 201 VAL A C 1
ATOM 1674 O O . VAL A 1 201 ? -7.855 4.191 27.243 1.00 88.31 201 VAL A O 1
ATOM 1677 N N . LEU A 1 202 ? -7.129 5.727 25.766 1.00 90.75 202 LEU A N 1
ATOM 1678 C CA . LEU A 1 202 ? -7.690 6.890 26.465 1.00 90.75 202 LEU A CA 1
ATOM 1679 C C . LEU A 1 202 ? -9.220 6.823 26.560 1.00 90.75 202 LEU A C 1
ATOM 1681 O O . LEU A 1 202 ? -9.790 7.151 27.597 1.00 90.75 202 LEU A O 1
ATOM 1685 N N . MET A 1 203 ? -9.877 6.330 25.510 1.00 90.06 203 MET A N 1
ATOM 1686 C CA . MET A 1 203 ? -11.327 6.119 25.470 1.00 90.06 203 MET A CA 1
ATOM 1687 C C . MET A 1 203 ? -11.792 4.880 26.253 1.00 90.06 203 MET A C 1
ATOM 1689 O O . MET A 1 203 ? -12.991 4.622 26.312 1.00 90.06 203 MET A O 1
ATOM 1693 N N . LYS A 1 204 ? -10.870 4.111 26.854 1.00 85.94 204 LYS A N 1
ATOM 1694 C CA . LYS A 1 204 ? -11.156 2.881 27.614 1.00 85.94 204 LYS A CA 1
ATOM 1695 C C . LYS A 1 204 ? -12.014 1.871 26.839 1.00 85.94 204 LYS A C 1
ATOM 1697 O O . LYS A 1 204 ? -12.817 1.161 27.435 1.00 85.94 204 LYS A O 1
ATOM 1702 N N . VAL A 1 205 ? -11.830 1.790 25.518 1.00 84.75 205 VAL A N 1
ATOM 1703 C CA . VAL A 1 205 ? -12.636 0.907 24.653 1.00 84.75 205 VAL A CA 1
ATOM 1704 C C . VAL A 1 205 ? -12.423 -0.566 25.008 1.00 84.75 205 VAL A C 1
ATOM 1706 O O . VAL A 1 205 ? -13.359 -1.354 24.991 1.00 84.75 205 VAL A O 1
ATOM 1709 N N . ASN A 1 206 ? -11.187 -0.930 25.353 1.00 86.50 206 ASN A N 1
ATOM 1710 C CA . ASN A 1 206 ? -10.815 -2.249 25.850 1.00 86.50 206 ASN A CA 1
ATOM 1711 C C . ASN A 1 206 ? -9.717 -2.122 26.912 1.00 86.50 206 ASN A C 1
ATOM 1713 O O . ASN A 1 206 ? -9.050 -1.093 27.029 1.00 86.50 206 ASN A O 1
ATOM 1717 N N . SER A 1 207 ? -9.492 -3.192 27.680 1.00 86.50 207 SER A N 1
ATOM 1718 C CA . SER A 1 207 ? -8.361 -3.241 28.613 1.00 86.50 207 SER A CA 1
ATOM 1719 C C . SER A 1 207 ? -7.031 -3.152 27.857 1.00 86.50 207 SER A C 1
ATOM 1721 O O . SER A 1 207 ? -6.815 -3.872 26.878 1.00 86.50 207 SER A O 1
ATOM 1723 N N . PHE A 1 208 ? -6.111 -2.312 28.345 1.00 88.50 208 PHE A N 1
ATOM 1724 C CA . PHE A 1 208 ? -4.770 -2.133 27.772 1.00 88.50 208 PHE A CA 1
ATOM 1725 C C . PHE A 1 208 ? -4.052 -3.470 27.547 1.00 88.50 208 PHE A C 1
ATOM 1727 O O . PHE A 1 208 ? -3.524 -3.722 26.466 1.00 88.50 208 PHE A O 1
ATOM 1734 N N . LYS A 1 209 ? -4.124 -4.377 28.530 1.00 89.88 209 LYS A N 1
ATOM 1735 C CA . LYS A 1 209 ? -3.500 -5.706 28.459 1.00 89.88 209 LYS A CA 1
ATOM 1736 C C . LYS A 1 209 ? -4.032 -6.539 27.289 1.00 89.88 209 LYS A C 1
ATOM 1738 O O . LYS A 1 209 ? -3.267 -7.243 26.636 1.00 89.88 209 LYS A O 1
ATOM 1743 N N . VAL A 1 210 ? -5.335 -6.455 27.019 1.00 90.38 210 VAL A N 1
ATOM 1744 C CA . VAL A 1 210 ? -5.984 -7.189 25.925 1.00 90.38 210 VAL A CA 1
ATOM 1745 C C . VAL A 1 210 ? -5.563 -6.613 24.574 1.00 90.38 210 VAL A C 1
ATOM 1747 O O . VAL A 1 210 ? -5.198 -7.375 23.682 1.00 90.38 210 VAL A O 1
ATOM 1750 N N . MET A 1 211 ? -5.546 -5.285 24.431 1.00 90.06 211 MET A N 1
ATOM 1751 C CA . MET A 1 211 ? -5.116 -4.630 23.190 1.00 90.06 211 MET A CA 1
ATOM 1752 C C . MET A 1 211 ? -3.650 -4.924 22.867 1.00 90.06 211 MET A C 1
ATOM 1754 O O . MET A 1 211 ? -3.351 -5.334 21.750 1.00 90.06 211 MET A O 1
ATOM 1758 N N . VAL A 1 212 ? -2.750 -4.793 23.848 1.00 91.06 212 VAL A N 1
ATOM 1759 C CA . VAL A 1 212 ? -1.320 -5.093 23.664 1.00 91.06 212 VAL A CA 1
ATOM 1760 C C . VAL A 1 212 ? -1.115 -6.545 23.245 1.00 91.06 212 VAL A C 1
ATOM 1762 O O . VAL A 1 212 ? -0.377 -6.796 22.296 1.00 91.06 212 VAL A O 1
ATOM 1765 N N . LYS A 1 213 ? -1.804 -7.497 23.890 1.00 93.62 213 LYS A N 1
ATOM 1766 C CA . LYS A 1 213 ? -1.736 -8.914 23.507 1.00 93.62 213 LYS A CA 1
ATOM 1767 C C . LYS A 1 213 ? -2.141 -9.117 22.043 1.00 93.62 213 LYS A C 1
ATOM 1769 O O . LYS A 1 213 ? -1.398 -9.739 21.294 1.00 93.62 213 LYS A O 1
ATOM 1774 N N . ARG A 1 214 ? -3.282 -8.559 21.628 1.00 93.69 214 ARG A N 1
ATOM 1775 C CA . ARG A 1 214 ? -3.798 -8.697 20.255 1.00 93.69 214 ARG A CA 1
ATOM 1776 C C . ARG A 1 214 ? -2.853 -8.084 19.220 1.00 93.69 214 ARG A C 1
ATOM 1778 O O . ARG A 1 214 ? -2.603 -8.689 18.184 1.00 93.69 214 ARG A O 1
ATOM 1785 N N . ILE A 1 215 ? -2.311 -6.900 19.506 1.00 93.00 215 ILE A N 1
ATOM 1786 C CA . ILE A 1 215 ? -1.346 -6.221 18.630 1.00 93.00 215 ILE A CA 1
ATOM 1787 C C . ILE A 1 215 ? -0.057 -7.037 18.522 1.00 93.00 215 ILE A C 1
ATOM 1789 O O . ILE A 1 215 ? 0.460 -7.200 17.421 1.00 93.00 215 ILE A O 1
ATOM 1793 N N . LEU A 1 216 ? 0.440 -7.582 19.636 1.00 94.19 216 LEU A N 1
ATOM 1794 C CA . LEU A 1 216 ? 1.633 -8.425 19.642 1.00 94.19 216 LEU A CA 1
ATOM 1795 C C . LEU A 1 216 ? 1.420 -9.706 18.823 1.00 94.19 216 LEU A C 1
ATOM 1797 O O . LEU A 1 216 ? 2.283 -10.067 18.031 1.00 94.19 216 LEU A O 1
ATOM 1801 N N . GLU A 1 217 ? 0.264 -10.360 18.962 1.00 94.94 217 GLU A N 1
ATOM 1802 C CA . GLU A 1 217 ? -0.107 -11.537 18.164 1.00 94.94 217 GLU A CA 1
ATOM 1803 C C . GLU A 1 217 ? -0.111 -11.216 16.662 1.00 94.94 217 GLU A C 1
ATOM 1805 O O . GLU A 1 217 ? 0.530 -11.917 15.881 1.00 94.94 217 GLU A O 1
ATOM 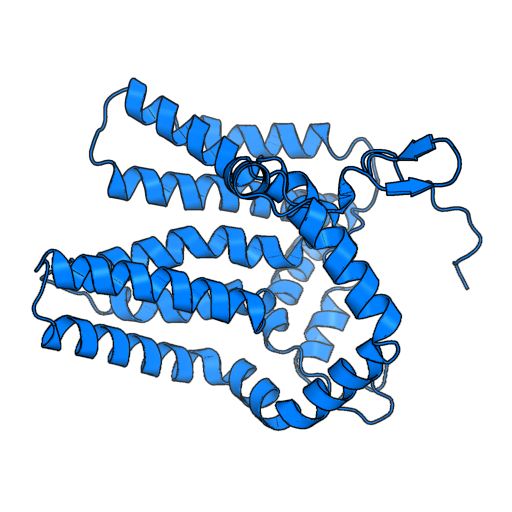1810 N N . VAL A 1 218 ? -0.761 -10.119 16.254 1.00 95.38 218 VAL A N 1
ATOM 1811 C CA . VAL A 1 218 ? -0.755 -9.664 14.852 1.00 95.38 218 VAL A CA 1
ATOM 1812 C C . VAL A 1 218 ? 0.650 -9.314 14.380 1.00 95.38 218 VAL A C 1
ATOM 1814 O O . VAL A 1 218 ? 1.009 -9.643 13.253 1.00 95.38 218 VAL A O 1
ATOM 1817 N N . PHE A 1 219 ? 1.452 -8.652 15.211 1.00 93.31 219 PHE A N 1
ATOM 1818 C CA . PHE A 1 219 ? 2.820 -8.275 14.872 1.00 93.31 219 PHE A CA 1
ATOM 1819 C C . PHE A 1 219 ? 3.684 -9.510 14.608 1.00 93.31 219 PHE A C 1
ATOM 1821 O O . PHE A 1 219 ? 4.316 -9.601 13.557 1.00 93.31 219 PHE A O 1
ATOM 1828 N N . VAL A 1 220 ? 3.643 -10.499 15.505 1.00 95.56 220 VAL A N 1
ATOM 1829 C CA . VAL A 1 220 ? 4.363 -11.770 15.341 1.00 95.56 220 VAL A CA 1
ATOM 1830 C C . VAL A 1 220 ? 3.883 -12.507 14.089 1.00 95.56 220 VAL A C 1
ATOM 1832 O O . VAL A 1 220 ? 4.708 -12.935 13.286 1.00 95.56 220 VAL A O 1
ATOM 1835 N N . LEU A 1 221 ? 2.569 -12.599 13.863 1.00 96.06 221 LEU A N 1
ATOM 1836 C CA . LEU A 1 221 ? 2.020 -13.211 12.648 1.00 96.06 221 LEU A CA 1
ATOM 1837 C C . LEU A 1 221 ? 2.440 -12.466 11.378 1.00 96.06 221 LEU A C 1
ATOM 1839 O O . LEU A 1 221 ? 2.752 -13.101 10.374 1.00 96.06 221 LEU A O 1
ATOM 1843 N N . THR A 1 222 ? 2.484 -11.134 11.421 1.00 93.88 222 THR A N 1
ATOM 1844 C CA . THR A 1 222 ? 2.928 -10.304 10.297 1.00 93.88 222 THR A CA 1
ATOM 1845 C C . THR A 1 222 ? 4.382 -10.606 9.974 1.00 93.88 222 THR A C 1
ATOM 1847 O O . THR A 1 222 ? 4.685 -10.828 8.806 1.00 93.88 222 THR A O 1
ATOM 1850 N N . LEU A 1 223 ? 5.259 -10.688 10.979 1.00 93.12 223 LEU A N 1
ATOM 1851 C CA . LEU A 1 223 ? 6.657 -11.067 10.776 1.00 93.12 223 LEU A CA 1
ATOM 1852 C C . LEU A 1 223 ? 6.780 -12.475 10.188 1.00 93.12 223 LEU A C 1
ATOM 1854 O O . LEU A 1 223 ? 7.464 -12.641 9.182 1.00 93.12 223 LEU A O 1
ATOM 1858 N N . LEU A 1 224 ? 6.091 -13.468 10.757 1.00 95.31 224 LEU A N 1
ATOM 1859 C CA . LEU A 1 224 ? 6.161 -14.862 10.303 1.00 95.31 224 LEU A CA 1
ATOM 1860 C C . LEU A 1 224 ? 5.671 -15.026 8.858 1.00 95.31 224 LEU A C 1
ATOM 1862 O O . LEU A 1 224 ? 6.384 -15.577 8.024 1.00 95.31 224 LEU A O 1
ATOM 1866 N N . ILE A 1 225 ? 4.484 -14.504 8.539 1.00 95.06 225 ILE A N 1
ATOM 1867 C CA . ILE A 1 225 ? 3.885 -14.628 7.201 1.00 95.06 225 ILE A CA 1
ATOM 1868 C C . ILE A 1 225 ? 4.713 -13.873 6.158 1.00 95.06 225 ILE A C 1
ATOM 1870 O O . ILE A 1 225 ? 4.871 -14.351 5.040 1.00 95.06 225 ILE A O 1
ATOM 1874 N N . ASN A 1 226 ? 5.286 -12.722 6.517 1.00 93.88 226 ASN A N 1
ATOM 1875 C CA . ASN A 1 226 ? 6.039 -11.875 5.592 1.00 93.88 226 ASN A CA 1
ATOM 1876 C C . ASN A 1 226 ? 7.559 -12.108 5.637 1.00 93.88 226 ASN A C 1
ATOM 1878 O O . ASN A 1 226 ? 8.315 -11.385 4.988 1.00 93.88 226 ASN A O 1
ATOM 1882 N N . THR A 1 227 ? 8.028 -13.138 6.355 1.00 93.06 227 THR A N 1
ATOM 1883 C CA . THR A 1 227 ? 9.463 -13.456 6.482 1.00 93.06 227 THR A CA 1
ATOM 1884 C C . THR A 1 227 ? 10.125 -13.649 5.115 1.00 93.06 227 THR A C 1
ATOM 1886 O O . THR A 1 227 ? 11.274 -13.255 4.935 1.00 93.06 227 THR A O 1
ATOM 1889 N N . TRP A 1 228 ? 9.395 -14.188 4.133 1.00 91.19 228 TRP A N 1
ATOM 1890 C CA . TRP A 1 228 ? 9.915 -14.495 2.798 1.00 91.19 228 TRP A CA 1
ATOM 1891 C C . TRP A 1 228 ? 10.497 -13.281 2.051 1.00 91.19 228 TRP A C 1
ATOM 1893 O O . TRP A 1 228 ? 11.462 -13.454 1.310 1.00 91.19 228 TRP A O 1
ATOM 1903 N N . TYR A 1 229 ? 9.972 -12.064 2.259 1.00 90.38 229 TYR A N 1
ATOM 1904 C CA . TYR A 1 229 ? 10.572 -10.838 1.710 1.00 90.38 229 TYR A CA 1
ATOM 1905 C C . TYR A 1 229 ? 11.280 -9.985 2.765 1.00 90.38 229 TYR A C 1
ATOM 1907 O O . TYR A 1 229 ? 12.211 -9.258 2.421 1.00 90.38 229 TYR A O 1
ATOM 1915 N N . LEU A 1 230 ? 10.874 -10.062 4.039 1.00 89.69 230 LEU A N 1
ATOM 1916 C CA . LEU A 1 230 ? 11.503 -9.286 5.110 1.00 89.69 230 LEU A CA 1
ATOM 1917 C C . LEU A 1 230 ? 12.935 -9.753 5.378 1.00 89.69 230 LEU A C 1
ATOM 1919 O O . LEU A 1 230 ? 13.831 -8.930 5.540 1.00 89.69 230 LEU A O 1
ATOM 1923 N N . LEU A 1 231 ? 13.168 -11.067 5.409 1.00 90.12 231 LEU A N 1
ATOM 1924 C CA . LEU A 1 231 ? 14.473 -11.621 5.754 1.00 90.12 231 LEU A CA 1
ATOM 1925 C C . LEU A 1 231 ? 15.568 -11.231 4.738 1.00 90.12 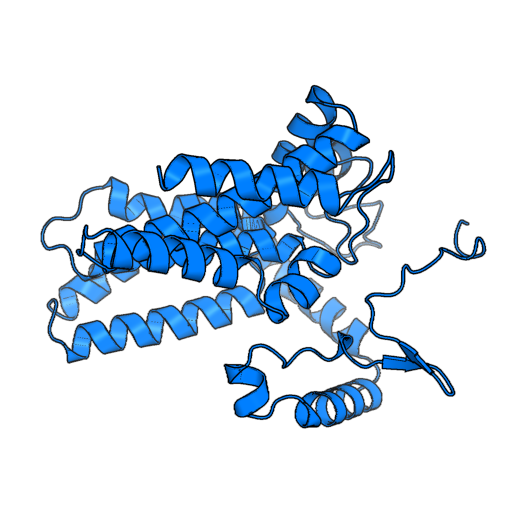231 LEU A C 1
ATOM 1927 O O . LEU A 1 231 ? 16.601 -10.731 5.185 1.00 90.12 231 LEU A O 1
ATOM 1931 N N . PRO A 1 232 ? 15.366 -11.355 3.407 1.00 88.50 232 PRO A N 1
ATOM 1932 C CA . PRO A 1 232 ? 16.337 -10.863 2.428 1.00 88.50 232 PRO A CA 1
ATOM 1933 C C . PRO A 1 232 ? 16.675 -9.377 2.598 1.00 88.50 232 PRO A C 1
ATOM 1935 O O . PRO A 1 232 ? 17.847 -9.018 2.555 1.00 88.50 232 PRO A O 1
ATOM 1938 N N . GLN A 1 233 ? 15.676 -8.524 2.852 1.00 85.25 233 GLN A N 1
ATOM 1939 C CA . GLN A 1 233 ? 15.885 -7.085 3.053 1.00 85.25 233 GLN A CA 1
ATOM 1940 C C . GLN A 1 233 ? 16.683 -6.779 4.328 1.00 85.25 233 GLN A C 1
ATOM 1942 O O . GLN A 1 233 ? 17.530 -5.887 4.327 1.00 85.25 233 GLN A O 1
ATOM 1947 N N . LEU A 1 234 ? 16.440 -7.525 5.412 1.00 86.38 234 LEU A N 1
ATOM 1948 C CA . LEU A 1 234 ? 17.177 -7.374 6.668 1.00 86.38 234 LEU A CA 1
ATOM 1949 C C . LEU A 1 234 ? 18.646 -7.787 6.526 1.00 86.38 234 LEU A C 1
ATOM 1951 O O . LEU A 1 234 ? 19.522 -7.095 7.042 1.00 86.38 234 LEU A O 1
ATOM 1955 N N . ILE A 1 235 ? 18.922 -8.884 5.814 1.00 88.81 235 ILE A N 1
ATOM 1956 C CA . ILE A 1 235 ? 20.289 -9.393 5.618 1.00 88.81 235 ILE A CA 1
ATOM 1957 C C . ILE A 1 235 ? 21.136 -8.405 4.805 1.00 88.81 235 ILE A C 1
ATOM 1959 O O . ILE A 1 235 ? 22.314 -8.235 5.102 1.00 88.81 235 ILE A O 1
ATOM 1963 N N . THR A 1 236 ? 20.544 -7.718 3.825 1.00 84.56 236 THR A N 1
ATOM 1964 C CA . THR A 1 236 ? 21.259 -6.779 2.939 1.00 84.56 236 THR A CA 1
ATOM 1965 C C . THR A 1 236 ? 21.137 -5.317 3.372 1.00 84.56 236 THR A C 1
ATOM 1967 O O . THR A 1 236 ? 21.429 -4.403 2.596 1.00 84.56 236 THR A O 1
ATOM 1970 N N . LEU A 1 237 ? 20.609 -5.054 4.573 1.00 81.88 237 LEU A N 1
ATOM 1971 C CA . LEU A 1 237 ? 20.299 -3.696 5.025 1.00 81.88 237 LEU A CA 1
ATOM 1972 C C . LEU A 1 237 ? 21.551 -2.809 5.028 1.00 81.88 237 LEU A C 1
ATOM 1974 O O . LEU A 1 237 ? 21.489 -1.627 4.695 1.00 81.88 237 LEU A O 1
ATOM 1978 N N . LYS A 1 238 ? 22.705 -3.385 5.382 1.00 82.25 238 LYS A N 1
ATOM 1979 C CA . LYS A 1 238 ? 23.987 -2.678 5.413 1.00 82.25 238 LYS A CA 1
ATOM 1980 C C . LYS A 1 238 ? 24.375 -2.175 4.022 1.00 82.25 238 LYS A C 1
ATOM 1982 O O . LYS A 1 238 ? 24.710 -1.003 3.872 1.00 82.25 238 LYS A O 1
ATOM 1987 N N . GLU A 1 239 ? 24.308 -3.035 3.014 1.00 78.81 239 GLU A N 1
ATOM 1988 C CA . GLU A 1 239 ? 24.648 -2.719 1.627 1.00 78.81 239 GLU A CA 1
ATOM 1989 C C . GLU A 1 239 ? 23.675 -1.685 1.052 1.00 78.81 239 GLU A C 1
ATOM 1991 O O . GLU A 1 239 ? 24.105 -0.701 0.448 1.00 78.81 239 GLU A O 1
ATOM 1996 N N . GLN A 1 240 ? 22.375 -1.833 1.332 1.00 74.19 240 GLN A N 1
ATOM 1997 C CA . GLN A 1 240 ? 21.360 -0.850 0.947 1.00 74.19 240 GLN A CA 1
ATOM 1998 C C . GLN A 1 240 ? 21.622 0.530 1.566 1.00 74.19 240 GLN A C 1
ATOM 2000 O O . GLN A 1 240 ? 21.512 1.546 0.879 1.00 74.19 240 GLN A O 1
ATOM 2005 N N . LEU A 1 241 ? 22.019 0.592 2.843 1.00 72.81 241 LEU A N 1
ATOM 2006 C CA . LEU A 1 241 ? 22.375 1.850 3.508 1.00 72.81 241 LEU A CA 1
ATOM 2007 C C . LEU A 1 241 ? 23.631 2.493 2.908 1.00 72.81 241 LEU A C 1
ATOM 2009 O O . LEU A 1 241 ? 23.703 3.720 2.828 1.00 72.81 241 LEU A O 1
ATOM 2013 N N . ILE A 1 242 ? 24.613 1.697 2.478 1.00 70.75 242 ILE A N 1
ATOM 2014 C CA . ILE A 1 242 ? 25.821 2.197 1.806 1.00 70.75 242 ILE A CA 1
ATOM 2015 C C . ILE A 1 242 ? 25.456 2.819 0.453 1.00 70.75 242 ILE A C 1
ATOM 2017 O O . ILE A 1 242 ? 25.853 3.954 0.188 1.00 70.75 242 ILE A O 1
ATOM 2021 N N . ILE A 1 243 ? 24.644 2.133 -0.361 1.00 67.88 243 ILE A N 1
ATOM 2022 C CA . ILE A 1 243 ? 24.150 2.666 -1.643 1.00 67.88 243 ILE A CA 1
ATOM 2023 C C . ILE A 1 243 ? 23.352 3.956 -1.418 1.00 67.88 243 ILE A C 1
ATOM 2025 O O . ILE A 1 243 ? 23.601 4.964 -2.081 1.00 67.88 243 ILE A O 1
ATOM 2029 N N . ALA A 1 244 ? 22.432 3.954 -0.448 1.00 63.69 244 ALA A N 1
ATOM 2030 C CA . ALA A 1 244 ? 21.615 5.120 -0.129 1.00 63.69 244 ALA A CA 1
ATOM 2031 C C . ALA A 1 244 ? 22.473 6.330 0.277 1.00 63.69 244 ALA A C 1
ATOM 2033 O O . ALA A 1 244 ? 22.200 7.447 -0.151 1.00 63.69 244 ALA A O 1
ATOM 2034 N N . ARG A 1 245 ? 23.546 6.119 1.051 1.00 63.34 245 ARG A N 1
ATOM 2035 C CA . ARG A 1 245 ? 24.500 7.179 1.421 1.00 63.34 245 ARG A CA 1
ATOM 2036 C C . ARG A 1 245 ? 25.326 7.664 0.227 1.00 63.34 245 ARG A C 1
ATOM 2038 O O . ARG A 1 245 ? 25.553 8.865 0.110 1.00 63.34 245 ARG A O 1
ATOM 2045 N N . GLY A 1 246 ? 25.727 6.763 -0.671 1.00 57.25 246 GLY A N 1
ATOM 2046 C CA . GLY A 1 246 ? 26.457 7.097 -1.900 1.00 57.25 246 GLY A CA 1
ATOM 2047 C C . GLY A 1 246 ? 25.654 7.972 -2.872 1.00 57.25 246 GLY A C 1
ATOM 2048 O O . GLY A 1 246 ? 26.215 8.863 -3.507 1.00 57.25 246 GLY A O 1
ATOM 2049 N N . GLY A 1 247 ? 24.330 7.787 -2.934 1.00 52.53 247 GLY A N 1
ATOM 2050 C CA . GLY A 1 247 ? 23.426 8.608 -3.750 1.00 52.53 247 GLY A CA 1
ATOM 2051 C C . GLY A 1 247 ? 23.173 10.028 -3.218 1.00 52.53 247 GLY A C 1
ATOM 2052 O O . GLY A 1 247 ? 22.680 10.874 -3.959 1.00 52.53 247 GLY A O 1
ATOM 2053 N N . ILE A 1 248 ? 23.521 10.316 -1.956 1.00 50.19 248 ILE A N 1
ATOM 2054 C CA . ILE A 1 248 ? 23.300 11.614 -1.276 1.00 50.19 248 ILE A CA 1
ATOM 2055 C C . ILE A 1 248 ? 24.610 12.436 -1.211 1.00 50.19 248 ILE A C 1
ATOM 2057 O O . ILE A 1 248 ? 24.749 13.373 -0.430 1.00 50.19 248 ILE A O 1
ATOM 2061 N N . THR A 1 249 ? 25.606 12.111 -2.036 1.00 47.38 249 THR A N 1
ATOM 2062 C CA . THR A 1 249 ? 26.995 12.601 -1.913 1.00 47.38 249 THR A CA 1
ATOM 2063 C C . THR A 1 249 ? 27.208 14.106 -2.106 1.00 47.38 249 THR A C 1
ATOM 2065 O O . THR A 1 249 ? 28.318 14.578 -1.875 1.00 47.38 249 THR A O 1
ATOM 2068 N N . ASN A 1 250 ? 26.173 14.890 -2.426 1.00 50.56 250 ASN A N 1
ATOM 2069 C CA . ASN A 1 250 ? 26.234 16.345 -2.298 1.00 50.56 250 ASN A CA 1
ATOM 2070 C C . ASN A 1 250 ? 25.297 16.851 -1.177 1.00 50.56 250 ASN A C 1
ATOM 2072 O O . ASN A 1 250 ? 24.131 17.174 -1.441 1.00 50.56 250 ASN A O 1
ATOM 2076 N N . PRO A 1 251 ? 25.786 16.935 0.077 1.00 56.12 251 PRO A N 1
ATOM 2077 C CA . PRO A 1 251 ? 24.996 17.419 1.207 1.00 56.12 251 PRO A CA 1
ATOM 2078 C C . PRO A 1 251 ? 24.480 18.848 0.999 1.00 56.12 251 PRO A C 1
ATOM 2080 O O . PRO A 1 251 ? 23.387 19.158 1.462 1.00 56.12 251 PRO A O 1
ATOM 2083 N N . GLU A 1 252 ? 25.178 19.698 0.238 1.00 53.69 252 GLU A N 1
ATOM 2084 C CA . GLU A 1 252 ? 24.698 21.051 -0.065 1.00 53.69 252 GLU A CA 1
ATOM 2085 C C . GLU A 1 252 ? 23.470 21.047 -0.980 1.00 53.69 252 GLU A C 1
ATOM 2087 O O . GLU A 1 252 ? 22.554 21.847 -0.791 1.00 53.69 252 GLU A O 1
ATOM 2092 N N . VAL A 1 253 ? 23.415 20.138 -1.960 1.00 53.12 253 VAL A N 1
ATOM 2093 C CA . VAL A 1 253 ? 22.241 19.974 -2.837 1.00 53.12 253 VAL A CA 1
ATOM 2094 C C . VAL A 1 253 ? 21.057 19.425 -2.042 1.00 53.12 253 VAL A C 1
ATOM 2096 O O . VAL A 1 253 ? 19.933 19.886 -2.231 1.00 53.12 253 VAL A O 1
ATOM 2099 N N . SER A 1 254 ? 21.307 18.494 -1.117 1.00 56.38 254 SER A N 1
ATOM 2100 C CA . SER A 1 254 ? 20.293 17.950 -0.206 1.00 56.38 254 SER A CA 1
ATOM 2101 C C . SER A 1 254 ? 19.722 19.023 0.730 1.00 56.38 254 SER A C 1
ATOM 2103 O O . SER A 1 254 ? 18.505 19.193 0.797 1.00 56.38 254 SER A O 1
ATOM 2105 N N . ILE A 1 255 ? 20.585 19.812 1.382 1.00 60.22 255 ILE A N 1
ATOM 2106 C CA . ILE A 1 255 ? 20.179 20.893 2.291 1.00 60.22 255 ILE A CA 1
ATOM 2107 C C . ILE A 1 255 ? 19.425 21.981 1.526 1.00 60.22 255 ILE A C 1
ATOM 2109 O O . ILE A 1 255 ? 18.324 22.339 1.928 1.00 60.22 255 ILE A O 1
ATOM 2113 N N . LYS A 1 256 ? 19.931 22.442 0.374 1.00 60.84 256 LYS A N 1
ATOM 2114 C CA . LYS A 1 256 ? 19.223 23.431 -0.460 1.00 60.84 256 LYS A CA 1
ATOM 2115 C C . LYS A 1 256 ? 17.879 22.902 -0.957 1.00 60.84 256 LYS A C 1
ATOM 2117 O O . LYS A 1 256 ? 16.902 23.645 -0.983 1.00 60.84 256 LYS A O 1
ATOM 2122 N N . ALA A 1 257 ? 17.793 21.626 -1.338 1.00 60.41 257 ALA A N 1
ATOM 2123 C CA . ALA A 1 257 ? 16.528 21.009 -1.726 1.00 60.41 257 ALA A CA 1
ATOM 2124 C C . ALA A 1 257 ? 15.545 20.922 -0.548 1.00 60.41 257 ALA A C 1
ATOM 2126 O O . ALA A 1 257 ? 14.351 21.143 -0.751 1.00 60.41 257 ALA A O 1
ATOM 2127 N N . PHE A 1 258 ? 16.035 20.640 0.661 1.00 62.03 258 PHE A N 1
ATOM 2128 C CA . PHE A 1 258 ? 15.242 20.598 1.886 1.00 62.03 258 PHE A CA 1
ATOM 2129 C C . PHE A 1 258 ? 14.760 21.991 2.314 1.00 62.03 258 PHE A C 1
ATOM 2131 O O . PHE A 1 258 ? 13.567 22.178 2.525 1.00 62.03 258 PHE A O 1
ATOM 2138 N N . GLU A 1 259 ? 15.648 22.985 2.364 1.00 66.44 259 GLU A N 1
ATOM 2139 C CA . GLU A 1 259 ? 15.324 24.394 2.634 1.00 66.44 259 GLU A CA 1
ATOM 2140 C C . GLU A 1 259 ? 14.362 24.978 1.600 1.00 66.44 259 GLU A C 1
ATOM 2142 O O . GLU A 1 259 ? 13.526 25.823 1.910 1.00 66.44 259 GLU A O 1
ATOM 2147 N N . TYR A 1 260 ? 14.476 24.546 0.348 1.00 65.19 260 TYR A N 1
ATOM 2148 C CA . TYR A 1 260 ? 13.547 24.950 -0.692 1.00 65.19 260 TYR A CA 1
ATOM 2149 C C . TYR A 1 260 ? 12.185 24.269 -0.523 1.00 65.19 260 TYR A C 1
ATOM 2151 O O . TYR A 1 260 ? 11.157 24.936 -0.606 1.00 65.19 260 TYR A O 1
ATOM 2159 N N . ALA A 1 261 ? 12.156 22.961 -0.248 1.00 64.19 261 ALA A N 1
ATOM 2160 C CA . ALA A 1 261 ? 10.918 22.224 -0.006 1.00 64.19 261 ALA A CA 1
ATOM 2161 C C . ALA A 1 261 ? 10.183 22.728 1.246 1.00 64.19 261 ALA A C 1
ATOM 2163 O O . ALA A 1 261 ? 8.958 22.850 1.215 1.00 64.19 261 ALA A O 1
ATOM 2164 N N . SER A 1 262 ? 10.909 23.095 2.308 1.00 66.00 262 SER A N 1
ATOM 2165 C CA . SER A 1 262 ? 10.330 23.567 3.571 1.00 66.00 262 SER A CA 1
ATOM 2166 C C . SER A 1 262 ? 9.511 24.854 3.419 1.00 66.00 262 SER A C 1
ATOM 2168 O O . SER A 1 262 ? 8.529 25.061 4.133 1.00 66.00 262 SER A O 1
ATOM 2170 N N . ARG A 1 263 ? 9.823 25.686 2.414 1.00 67.75 263 ARG A N 1
ATOM 2171 C CA . ARG A 1 263 ? 9.027 26.877 2.056 1.00 67.75 263 ARG A CA 1
ATOM 2172 C C . ARG A 1 263 ? 7.601 26.532 1.625 1.00 67.75 263 ARG A C 1
ATOM 2174 O O . ARG A 1 263 ? 6.707 27.366 1.740 1.00 67.75 263 ARG A O 1
ATOM 2181 N N . TYR A 1 264 ? 7.380 25.309 1.145 1.00 65.19 264 TYR A N 1
ATOM 2182 C CA . TYR A 1 264 ? 6.082 24.826 0.679 1.00 65.19 264 TYR A CA 1
ATOM 2183 C C . TYR A 1 264 ? 5.402 23.878 1.677 1.00 65.19 264 TYR A C 1
ATOM 2185 O O . TYR A 1 264 ? 4.243 23.522 1.461 1.00 65.19 264 TYR A O 1
ATOM 2193 N N . THR A 1 265 ? 6.047 23.532 2.797 1.00 68.44 265 THR A N 1
ATOM 2194 C CA . THR A 1 265 ? 5.492 22.669 3.858 1.00 68.44 265 THR A CA 1
ATOM 2195 C C . THR A 1 265 ? 4.825 23.463 4.982 1.00 68.44 265 THR A C 1
ATOM 2197 O O . THR A 1 265 ? 4.937 23.112 6.156 1.00 68.44 265 THR A O 1
ATOM 2200 N N . THR A 1 266 ? 4.133 24.556 4.660 1.00 75.62 266 THR A N 1
ATOM 2201 C CA . THR A 1 266 ? 3.306 25.251 5.656 1.00 75.62 266 THR A CA 1
ATOM 2202 C C . THR A 1 266 ? 2.150 24.349 6.095 1.00 75.62 266 THR A C 1
ATOM 2204 O O . THR A 1 266 ? 1.670 23.522 5.317 1.00 75.62 266 THR A O 1
ATOM 2207 N N . LEU A 1 267 ? 1.653 24.526 7.324 1.00 76.44 267 LEU A N 1
ATOM 2208 C CA . LEU A 1 267 ? 0.517 23.747 7.835 1.00 76.44 267 LEU A CA 1
ATOM 2209 C C . LEU A 1 267 ? -0.697 23.827 6.894 1.00 76.44 267 LEU A C 1
ATOM 2211 O O . LEU A 1 267 ? -1.337 22.815 6.628 1.00 76.44 267 LEU A O 1
ATOM 2215 N N . LEU A 1 268 ? -0.966 25.008 6.329 1.00 75.88 268 LEU A N 1
ATOM 2216 C CA . LEU A 1 268 ? -2.046 25.213 5.364 1.00 75.88 268 LEU A CA 1
ATOM 2217 C C . LEU A 1 268 ? -1.844 24.392 4.082 1.00 75.88 268 LEU A C 1
ATOM 2219 O O . LEU A 1 268 ? -2.796 23.805 3.575 1.00 75.88 268 LEU A O 1
ATOM 2223 N N . ASN A 1 269 ? -0.613 24.313 3.569 1.00 72.19 269 ASN A N 1
ATOM 2224 C CA . ASN A 1 269 ? -0.309 23.506 2.388 1.00 72.19 269 ASN A CA 1
ATOM 2225 C C . ASN A 1 269 ? -0.388 22.007 2.681 1.00 72.19 269 ASN A C 1
ATOM 2227 O O . ASN A 1 269 ? -0.821 21.245 1.819 1.00 72.19 269 ASN A O 1
ATOM 2231 N N . VAL A 1 270 ? -0.002 21.581 3.885 1.00 72.62 270 VAL A N 1
ATOM 2232 C CA . VAL A 1 270 ? -0.126 20.184 4.320 1.00 72.62 270 VAL A CA 1
ATOM 2233 C C . VAL A 1 270 ? -1.601 19.799 4.458 1.00 72.62 270 VAL A C 1
ATOM 2235 O O . VAL A 1 270 ? -2.031 18.827 3.844 1.00 72.62 270 VAL A O 1
ATOM 2238 N N . LEU A 1 271 ? -2.401 20.596 5.174 1.00 74.81 271 LEU A N 1
ATOM 2239 C CA . LEU A 1 271 ? -3.839 20.355 5.351 1.00 74.81 271 LEU A CA 1
ATOM 2240 C C . LEU A 1 271 ? -4.620 20.473 4.036 1.00 74.81 271 LEU A C 1
ATOM 2242 O O . LEU A 1 271 ? -5.558 19.719 3.801 1.00 74.81 271 LEU A O 1
ATOM 2246 N N . GLY A 1 272 ? -4.212 21.386 3.154 1.00 69.94 272 GLY A N 1
ATOM 2247 C CA . GLY A 1 272 ? -4.788 21.545 1.822 1.00 69.94 272 GLY A CA 1
ATOM 2248 C C . GLY A 1 272 ? -4.328 20.498 0.804 1.00 69.94 272 GLY A C 1
ATOM 2249 O O . GLY A 1 272 ? -4.738 20.586 -0.354 1.00 69.94 272 GLY A O 1
ATOM 2250 N N . LEU A 1 273 ? -3.463 19.550 1.196 1.00 72.00 273 LEU A N 1
ATOM 2251 C CA . LEU A 1 273 ? -2.870 18.532 0.318 1.00 72.00 273 LEU A CA 1
ATOM 2252 C C . LEU A 1 273 ? -2.152 19.140 -0.907 1.00 72.00 273 LEU A C 1
ATOM 2254 O O . LEU A 1 273 ? -2.159 18.582 -2.003 1.00 72.00 273 LEU A O 1
ATOM 2258 N N . ARG A 1 274 ? -1.529 20.309 -0.714 1.00 68.44 274 ARG A N 1
ATOM 2259 C CA . ARG A 1 274 ? -0.788 21.085 -1.728 1.00 68.44 274 ARG A CA 1
ATOM 2260 C C . ARG A 1 274 ? 0.730 21.020 -1.552 1.00 68.44 274 ARG A C 1
ATOM 2262 O O . ARG A 1 274 ? 1.455 21.645 -2.315 1.00 68.44 274 ARG A O 1
ATOM 2269 N N . GLY A 1 275 ? 1.216 20.289 -0.550 1.00 52.66 275 GLY A N 1
ATOM 2270 C CA . GLY A 1 275 ? 2.617 20.294 -0.112 1.00 52.66 275 GLY A CA 1
ATOM 2271 C C . GLY A 1 275 ? 3.639 19.644 -1.054 1.00 52.66 275 GLY A C 1
ATOM 2272 O O . GLY A 1 275 ? 4.722 19.298 -0.592 1.00 52.66 275 GLY A O 1
ATOM 2273 N N . ASN A 1 276 ? 3.334 19.440 -2.341 1.00 53.50 276 ASN A N 1
ATOM 2274 C CA . ASN A 1 276 ? 4.262 18.800 -3.273 1.00 53.50 276 ASN A CA 1
ATOM 2275 C C . ASN A 1 276 ? 4.978 19.822 -4.179 1.00 53.50 276 ASN A C 1
ATOM 2277 O O . ASN A 1 276 ? 4.346 20.574 -4.923 1.00 53.50 276 ASN A O 1
ATOM 2281 N N . LYS A 1 277 ? 6.319 19.769 -4.150 1.00 47.22 277 LYS A N 1
ATOM 2282 C CA . LYS A 1 277 ? 7.305 20.537 -4.941 1.00 47.22 277 LYS A CA 1
ATOM 2283 C C . LYS A 1 277 ? 6.993 20.610 -6.444 1.00 47.22 277 LYS A C 1
ATOM 2285 O O . LYS A 1 277 ? 7.357 21.573 -7.107 1.00 47.22 277 LYS A O 1
ATOM 2290 N N . LEU A 1 278 ? 6.343 19.587 -6.992 1.00 49.38 278 LEU A N 1
ATOM 2291 C CA . LEU A 1 278 ? 6.238 19.355 -8.439 1.00 49.38 278 LEU A CA 1
ATOM 2292 C C . LEU A 1 278 ? 5.130 20.157 -9.140 1.00 49.38 278 LEU A C 1
ATOM 2294 O O . LEU A 1 278 ? 4.969 20.046 -10.351 1.00 49.38 278 LEU A O 1
ATOM 2298 N N . ILE A 1 279 ? 4.371 20.976 -8.411 1.00 41.41 279 ILE A N 1
ATOM 2299 C CA . ILE A 1 279 ? 3.350 21.844 -9.020 1.00 41.41 279 ILE A CA 1
ATOM 2300 C C . ILE A 1 279 ? 3.985 23.126 -9.591 1.00 41.41 279 ILE A C 1
ATOM 2302 O O . ILE A 1 279 ? 3.434 23.713 -10.514 1.00 41.41 279 ILE A O 1
ATOM 2306 N N . TYR A 1 280 ? 5.170 23.522 -9.109 1.00 37.88 280 TYR A N 1
ATOM 2307 C CA . TYR A 1 280 ? 5.822 24.777 -9.487 1.00 37.88 280 TYR A CA 1
ATOM 2308 C C . TYR A 1 280 ? 7.327 24.583 -9.693 1.00 37.88 280 TYR A C 1
ATOM 2310 O O . TYR A 1 280 ? 8.129 24.959 -8.840 1.00 37.88 280 TYR A O 1
ATOM 2318 N N . VAL A 1 281 ? 7.736 24.010 -10.828 1.00 38.25 281 VAL A N 1
ATOM 2319 C CA . VAL A 1 281 ? 9.145 24.065 -11.242 1.00 38.25 281 VAL A CA 1
ATOM 2320 C C . VAL A 1 281 ? 9.260 25.097 -12.355 1.00 38.25 281 VAL A C 1
ATOM 2322 O O . VAL A 1 281 ? 8.736 24.927 -13.450 1.00 38.25 281 VAL A O 1
ATOM 2325 N N . LYS A 1 282 ? 9.927 26.213 -12.061 1.00 36.94 282 LYS A N 1
ATOM 2326 C CA . LYS A 1 282 ? 10.252 27.222 -13.068 1.00 36.94 282 LYS A CA 1
ATOM 2327 C C . LYS A 1 282 ? 11.484 26.746 -13.836 1.00 36.94 282 LYS A C 1
ATOM 2329 O O . LYS A 1 282 ? 12.524 26.515 -13.220 1.00 36.94 282 LYS A O 1
ATOM 2334 N N . TYR A 1 283 ? 11.377 26.604 -15.153 1.00 38.66 283 TYR A N 1
ATOM 2335 C CA . TYR A 1 283 ? 12.535 26.412 -16.026 1.00 38.66 283 TYR A CA 1
ATOM 2336 C C . TYR A 1 283 ? 12.679 27.674 -16.877 1.00 38.66 283 TYR A C 1
ATOM 2338 O O . TYR A 1 283 ? 11.787 28.015 -17.649 1.00 38.66 283 TYR A O 1
ATOM 2346 N N . MET A 1 284 ? 13.781 28.403 -16.682 1.00 55.00 284 MET A N 1
ATOM 2347 C CA . MET A 1 284 ? 14.009 29.738 -17.254 1.00 55.00 284 MET A CA 1
ATOM 2348 C C . MET A 1 284 ? 12.907 30.756 -16.885 1.00 55.00 284 MET A C 1
ATOM 2350 O O . MET A 1 284 ? 12.705 31.035 -15.701 1.00 55.00 284 MET A O 1
ATOM 2354 N N . THR A 1 285 ? 12.230 31.360 -17.866 1.00 31.62 285 THR A N 1
ATOM 2355 C CA . THR A 1 285 ? 11.195 32.388 -17.668 1.00 31.62 285 THR A CA 1
ATOM 2356 C C . THR A 1 285 ? 9.809 31.812 -17.391 1.00 31.62 285 THR A C 1
ATOM 2358 O O . THR A 1 285 ? 8.979 32.528 -16.829 1.00 31.62 285 THR A O 1
ATOM 2361 N N . ASP A 1 286 ? 9.585 30.526 -17.670 1.00 29.39 286 ASP A N 1
ATOM 2362 C CA . ASP A 1 286 ? 8.245 29.943 -17.721 1.00 29.39 286 ASP A CA 1
ATOM 2363 C C . ASP A 1 286 ? 7.930 29.052 -16.514 1.00 29.39 286 ASP A C 1
ATOM 2365 O O . ASP A 1 286 ? 8.765 28.296 -16.002 1.00 29.39 286 ASP A O 1
ATOM 2369 N N . TYR A 1 287 ? 6.681 29.147 -16.054 1.00 37.00 287 TYR A N 1
ATOM 2370 C CA . TYR A 1 287 ? 6.121 28.247 -15.054 1.00 37.00 287 TYR A CA 1
ATOM 2371 C C . TYR A 1 287 ? 5.747 26.930 -15.729 1.00 37.00 287 TYR A C 1
ATOM 2373 O O . TYR A 1 287 ? 4.712 26.841 -16.390 1.00 37.00 287 TYR A O 1
ATOM 2381 N N . TYR A 1 288 ? 6.550 25.889 -15.524 1.00 34.22 288 TYR A N 1
ATOM 2382 C CA . TYR A 1 288 ? 6.109 24.538 -15.828 1.00 34.22 288 TYR A CA 1
ATOM 2383 C C . TYR A 1 288 ? 5.343 24.019 -14.613 1.00 34.22 288 TYR A C 1
ATOM 2385 O O . TYR A 1 288 ? 5.907 23.644 -13.583 1.00 34.22 288 TYR A O 1
ATOM 2393 N N . TYR A 1 289 ? 4.020 23.981 -14.740 1.00 34.78 289 TYR A N 1
ATOM 2394 C CA . TYR A 1 289 ? 3.277 22.929 -14.065 1.00 34.78 289 TYR A CA 1
ATOM 2395 C C . TYR A 1 289 ? 3.766 21.618 -14.700 1.00 34.78 289 TYR A C 1
ATOM 2397 O O . TYR A 1 289 ? 3.762 21.518 -15.927 1.00 34.78 289 TYR A O 1
ATOM 2405 N N . ASN A 1 290 ? 4.130 20.587 -13.926 1.00 35.41 290 ASN A N 1
ATOM 2406 C CA . ASN A 1 290 ? 4.435 19.239 -14.466 1.00 35.41 290 ASN A CA 1
ATOM 2407 C C . ASN A 1 290 ? 3.245 18.582 -15.217 1.00 35.41 290 ASN A C 1
ATOM 2409 O O . ASN A 1 290 ? 3.246 17.387 -15.486 1.00 35.41 290 ASN A O 1
ATOM 2413 N N . TRP A 1 291 ? 2.204 19.356 -15.519 1.00 32.50 291 TRP A N 1
ATOM 2414 C CA . TRP A 1 291 ? 1.016 19.014 -16.284 1.00 32.50 291 TRP A CA 1
ATOM 2415 C C . TRP A 1 291 ? 1.254 19.197 -17.792 1.00 32.50 291 TRP A C 1
ATOM 2417 O O . TRP A 1 291 ? 0.389 18.846 -18.592 1.00 32.50 291 TRP A O 1
ATOM 2427 N N . ALA A 1 292 ? 2.410 19.738 -18.196 1.00 24.77 292 ALA A N 1
ATOM 2428 C CA . ALA A 1 292 ? 2.845 19.710 -19.583 1.00 24.77 292 ALA A CA 1
ATOM 2429 C C . ALA A 1 292 ? 3.447 18.328 -19.905 1.00 24.77 292 ALA A C 1
ATOM 2431 O O . ALA A 1 292 ? 4.310 17.853 -19.160 1.00 24.77 292 ALA A O 1
ATOM 2432 N N . PRO A 1 293 ? 3.021 17.665 -20.996 1.00 28.31 293 PRO A N 1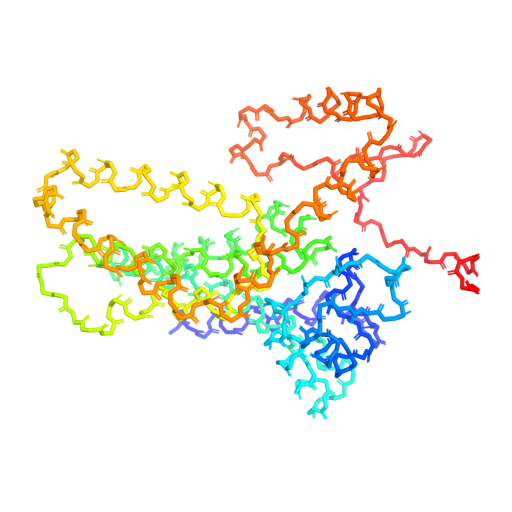
ATOM 2433 C CA . PRO A 1 293 ? 3.634 16.422 -21.433 1.00 28.31 293 PRO A CA 1
ATOM 2434 C C . PRO A 1 293 ? 5.124 16.672 -21.656 1.00 28.31 293 PRO A C 1
ATOM 2436 O O . PRO A 1 293 ? 5.507 17.556 -22.424 1.00 28.31 293 PRO A O 1
ATOM 2439 N N . VAL A 1 294 ? 5.968 15.884 -20.990 1.00 27.62 294 VAL A N 1
ATOM 2440 C CA . VAL A 1 294 ? 7.371 15.756 -21.378 1.00 27.62 294 VAL A CA 1
ATOM 2441 C C . VAL A 1 294 ? 7.353 15.118 -22.762 1.00 27.62 294 VAL A C 1
ATOM 2443 O O . VAL A 1 294 ? 7.296 13.896 -22.897 1.00 27.62 294 VAL A O 1
ATOM 2446 N N . TYR A 1 295 ? 7.329 15.954 -23.800 1.00 27.53 295 TYR A N 1
ATOM 2447 C CA . TYR A 1 295 ? 7.702 15.536 -25.138 1.00 27.53 295 TYR A CA 1
ATOM 2448 C C . TYR A 1 295 ? 9.125 15.002 -25.018 1.00 27.53 295 TYR A C 1
ATOM 2450 O O . TYR A 1 295 ? 10.064 15.744 -24.732 1.00 27.53 295 TYR A O 1
ATOM 2458 N N . ILE A 1 296 ? 9.259 13.682 -25.135 1.00 29.34 296 ILE A N 1
ATOM 2459 C CA . ILE A 1 296 ? 10.547 13.005 -25.173 1.00 29.34 296 ILE A CA 1
ATOM 2460 C C . ILE A 1 296 ? 11.273 13.562 -26.393 1.00 29.34 296 ILE A C 1
ATOM 2462 O O . ILE A 1 296 ? 10.933 13.246 -27.531 1.00 29.34 296 ILE A O 1
ATOM 2466 N N . HIS A 1 297 ? 12.246 14.434 -26.155 1.00 24.12 297 HIS A N 1
ATOM 2467 C CA . HIS A 1 297 ? 13.221 14.772 -27.171 1.00 24.12 297 HIS A CA 1
ATOM 2468 C C . HIS A 1 297 ? 14.103 13.530 -27.379 1.00 24.12 297 HIS A C 1
ATOM 2470 O O . HIS A 1 297 ? 14.549 12.915 -26.409 1.00 24.12 297 HIS A O 1
ATOM 2476 N N . ASN A 1 298 ? 14.289 13.131 -28.639 1.00 29.50 298 ASN A N 1
ATOM 2477 C CA . ASN A 1 298 ? 14.869 11.859 -29.102 1.00 29.50 298 ASN A CA 1
ATOM 2478 C C . ASN A 1 298 ? 16.338 11.583 -28.702 1.00 29.50 298 ASN A C 1
ATOM 2480 O O . ASN A 1 298 ? 16.955 10.677 -29.247 1.00 29.50 298 ASN A O 1
ATOM 2484 N N . THR A 1 299 ? 16.936 12.332 -27.779 1.00 30.16 299 THR A N 1
ATOM 2485 C CA . THR A 1 299 ? 18.383 12.295 -27.513 1.00 30.16 299 THR A CA 1
ATOM 2486 C C . THR A 1 299 ? 18.827 11.366 -26.380 1.00 30.16 299 THR A C 1
ATOM 2488 O O . THR A 1 299 ? 20.025 11.241 -26.159 1.00 30.16 299 THR A O 1
ATOM 2491 N N . PHE A 1 300 ? 17.914 10.660 -25.703 1.00 26.84 300 PHE A N 1
ATOM 2492 C CA . PHE A 1 300 ? 18.266 9.682 -24.655 1.00 26.84 300 PHE A CA 1
ATOM 2493 C C . PHE A 1 300 ? 17.685 8.281 -24.909 1.00 26.84 300 PHE A C 1
ATOM 2495 O O . PHE A 1 300 ? 17.172 7.630 -24.000 1.00 26.84 300 PHE A O 1
ATOM 2502 N N . MET A 1 301 ? 17.761 7.821 -26.160 1.00 24.58 301 MET A N 1
ATOM 2503 C CA . MET A 1 301 ? 17.755 6.393 -26.495 1.00 24.58 301 MET A CA 1
ATOM 2504 C C . MET A 1 301 ? 19.086 6.034 -27.163 1.00 24.58 301 MET A C 1
ATOM 2506 O O . MET A 1 301 ? 19.178 6.037 -28.388 1.00 24.58 301 MET A O 1
ATOM 2510 N N . ILE A 1 302 ? 20.101 5.758 -26.342 1.00 27.92 302 ILE A N 1
ATOM 2511 C CA . ILE A 1 302 ? 21.202 4.826 -26.629 1.00 27.92 302 ILE A CA 1
ATOM 2512 C C . ILE A 1 302 ? 21.418 4.024 -25.349 1.00 27.92 302 ILE A C 1
ATOM 2514 O O . ILE A 1 302 ? 21.461 4.669 -24.275 1.00 27.92 302 ILE A O 1
#

Secondary structure (DSSP, 8-state):
-HHHHHHHHHHHHHHHHS-SSPPP--TT--S-S-HHHHHHHHT-S--TTT-SS-----GGGHHHHHHHHHHHHHH-HHHHHHHHHHHHHHHHHHHHHHHHHHHH---SHHHHHHHHHHHHHHHHSHHIIIIIITT-TTHHHHHHHHHHHHHHHHHHHH-SS--HHHHHHHHHHHHHTGGG--HHHHHHHHHHHHHHHHHHHHTTSS-HHHHHHHHHHHHHHHHHHTHHHHHHHHHTHHHHHHHHHHTT--HHHHHHHHHHHHTT--HHHHHTT---GGG-EEETTEEE-TTS-----GGG--